Protein AF-A0A1H0A5R4-F1 (afdb_monomer)

Nearest PDB structures (foldseek):
  6zw6-assembly1_A  TM=7.046E-01  e=7.543E+00  Nostoc punctiforme

Sequence (356 aa):
MTPPPPTTGPAFGLRYLDLALRAARRQLWSIGLSAVAMWLLGALAIAFDARRLATVAIVVLAVLITVLAIVLYVLIGGWLRAAARMFAAESWRPVAVRGVRGRFLEVESPEGVIHIRFVAGAEPFLQAVGRAEEVWLVGPDKHGWVAVHLAGMRAPLPGRAVQQRPDLPRTAISAYDPEAPASADAVTSTVARLLIRHSRQLYTPAKIALSVGLGVLLSTVWTGEVVLVAISAVAVLVAVVLFVRARKRLGGWTKLRQLLDAGPWQRVPAELDEPWEPGRRGYADATATLTFPDGERVPVRLPLMGIDVAEYMRNTGTVWIAGEPGTTFAVGVPGSAILAVADQLQSGPRRAQVQA

Secondary structure (DSSP, 8-state):
-PPPPP-SS-S---HHHHHHHHHHHHHHHHHHHHHHHHHHHHHHHHHTT--HHHHHHHHHHHHHHHHHHHHHIIIIIHHHHHHHHHHHH---EEEEEEEEETTEEEEEETTEEEEEEESS--HHHHHHHHH-SEEEEE---TT-EEEEE-TT-SSPEEEEEESSPP--PPPPPPPP-SSS-GGGSHHHHHHHHHHHHHHGGGGHHHHHHHHHHHHHHHHHHHH--HHHHHHHHHHHHHHHHHHHHHHHHHHHHHTHHHHHTT-SEEEEEEEEPSPP---TTSEEEEEEEEE-TT--EEEEEEEEEEHHHHHHHHHHSEEEEESS--SEEEEE-TTSS-EEEEEE-----TTS-S--

Organism: Allokutzneria albata (NCBI:txid211114)

Mean predicted aligned error: 5.57 Å

Foldseek 3Di:
DFDDQDQPAFSPDPPLAVLQLLLLVVVLVVLVVVLVVLVVVLVVCVVVPPPPVVSVVSVVVSVVSVVVSVVSCVLVVVLSVVVVVQRNPHGWDKWFWPAAFPQWTWTQDPVGIWIKGFSDDDPLVRLLSRPDRIWIWTDDDPQQWIFIHDPLDSYTTIIGTDPDDDPGDTDDRDDFDQFAQLCVAPNSVVLLVVLLVVLVCLLVQLVVLQVQLVVLVVVCVVVVDPVSPVVSVVSNVVSVVSVVVSCVLCVLSVCQSVLSNQTGKDKWFKAWDPDDDADSNQFDKTWIWTQDPVRDTFIKIWRRQGVSQVSCCVRPSMWIWGHDDDQKHKIADRSDSGITIIGTDPPDPPPDPDDD

Solvent-accessible surface area (backbone atoms only — not comparable to full-atom values): 18695 Å² total; per-residue (Å²): 119,48,77,77,76,57,59,70,59,43,47,53,88,47,71,58,43,56,50,47,54,50,33,54,52,50,50,53,49,53,41,45,51,50,23,53,50,33,48,53,52,30,54,48,31,60,75,68,65,44,61,72,71,60,38,52,54,39,43,53,49,22,50,54,42,38,53,50,34,50,52,48,42,57,60,51,46,51,46,54,55,49,49,58,51,40,27,64,72,36,35,34,39,82,28,41,49,76,39,30,32,77,65,29,39,37,32,45,48,100,92,43,80,46,31,31,37,52,77,56,80,61,69,36,58,52,44,33,51,50,69,34,62,56,36,32,34,34,65,64,44,101,86,24,44,26,38,43,32,48,80,58,46,61,66,58,39,46,26,29,55,44,91,67,79,76,99,57,68,74,50,84,59,80,75,85,61,73,80,42,32,37,44,74,31,66,25,36,40,46,40,51,52,50,50,44,59,53,55,56,53,60,40,45,66,17,52,51,32,35,53,50,12,51,51,38,40,55,47,24,79,75,70,69,46,66,70,39,47,57,52,15,52,51,28,38,51,52,13,51,55,43,37,52,52,35,48,68,72,37,51,62,55,77,40,43,65,64,27,19,59,56,20,25,63,43,82,32,44,28,47,70,55,78,91,77,70,62,42,82,84,44,33,26,68,48,45,31,39,36,36,46,98,89,66,52,75,45,48,28,34,23,62,63,30,36,51,43,51,53,53,37,21,71,68,56,43,30,44,26,31,21,29,77,85,54,66,58,32,27,35,34,44,90,66,34,85,26,66,43,40,35,34,53,54,78,92,63,87,88,76,84,85,87,85,130

Structure (mmCIF, N/CA/C/O backbone):
data_AF-A0A1H0A5R4-F1
#
_entry.id   AF-A0A1H0A5R4-F1
#
loop_
_atom_site.group_PDB
_atom_site.id
_atom_site.type_symbol
_atom_site.label_atom_id
_atom_site.label_alt_id
_atom_site.label_comp_id
_atom_site.label_asym_id
_atom_site.label_entity_id
_atom_site.label_seq_id
_atom_site.pdbx_PDB_ins_code
_atom_site.Cartn_x
_atom_site.Cartn_y
_atom_site.Cartn_z
_atom_site.occupancy
_atom_site.B_iso_or_equiv
_atom_site.auth_seq_id
_atom_site.auth_comp_id
_atom_site.auth_asym_id
_atom_site.auth_atom_id
_atom_site.pdbx_PDB_model_num
ATOM 1 N N . MET A 1 1 ? -11.838 4.923 15.261 1.00 61.28 1 MET A N 1
ATOM 2 C CA . MET A 1 1 ? -11.883 3.741 14.375 1.00 61.28 1 MET A CA 1
ATOM 3 C C . MET A 1 1 ? -12.559 4.169 13.084 1.00 61.28 1 MET A C 1
ATOM 5 O O . MET A 1 1 ? -13.493 4.956 13.166 1.00 61.28 1 MET A O 1
ATOM 9 N N . THR A 1 2 ? -12.079 3.740 11.914 1.00 65.88 2 THR A N 1
ATOM 10 C CA . THR A 1 2 ? -12.829 3.939 10.657 1.00 65.88 2 THR A CA 1
ATOM 11 C C . THR A 1 2 ? -14.203 3.288 10.768 1.00 65.88 2 THR A C 1
ATOM 13 O O . THR A 1 2 ? -14.290 2.224 11.388 1.00 65.88 2 THR A O 1
ATOM 16 N N . PRO A 1 3 ? -15.245 3.885 10.170 1.00 73.50 3 PRO A N 1
ATOM 17 C CA . PRO A 1 3 ? -16.576 3.310 10.192 1.00 73.50 3 PRO A CA 1
ATOM 18 C C . PRO A 1 3 ? -16.556 1.909 9.566 1.00 73.50 3 PRO A C 1
ATOM 20 O O . 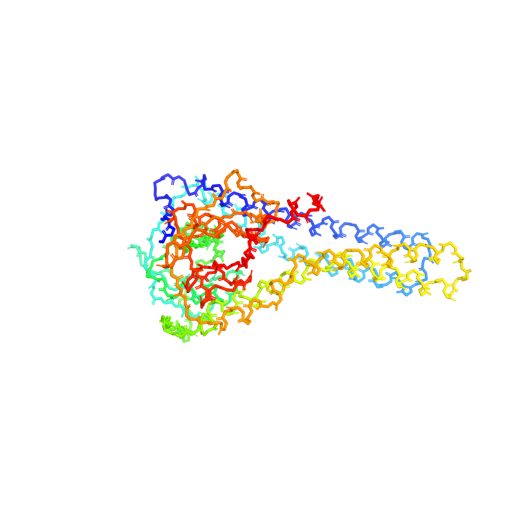PRO A 1 3 ? -15.786 1.674 8.624 1.00 73.50 3 PRO A O 1
ATOM 23 N N . PRO A 1 4 ? -17.377 0.981 10.082 1.00 82.31 4 PRO A N 1
ATOM 24 C CA . PRO A 1 4 ? -17.550 -0.318 9.456 1.00 82.31 4 PRO A CA 1
ATOM 25 C C . PRO A 1 4 ? -18.065 -0.138 8.018 1.00 82.31 4 PRO A C 1
ATOM 27 O O . PRO A 1 4 ? -18.752 0.847 7.722 1.00 82.31 4 PRO A O 1
ATOM 30 N N . PRO A 1 5 ? -17.745 -1.064 7.101 1.00 86.50 5 PRO A N 1
ATOM 31 C CA . PRO A 1 5 ? -18.336 -1.044 5.776 1.00 86.50 5 PRO A CA 1
ATOM 32 C C . PRO A 1 5 ? -19.863 -1.241 5.864 1.00 86.50 5 PRO A C 1
ATOM 34 O O . PRO A 1 5 ? -20.357 -1.844 6.821 1.00 86.50 5 PRO A O 1
ATOM 37 N N . PRO A 1 6 ? -20.630 -0.750 4.874 1.00 84.75 6 PRO A N 1
ATOM 38 C CA . PRO A 1 6 ? -22.080 -0.881 4.867 1.00 84.75 6 PRO A CA 1
ATOM 39 C C . PRO A 1 6 ? -22.482 -2.359 4.866 1.00 84.75 6 PRO A C 1
ATOM 41 O O . PRO A 1 6 ? -22.058 -3.135 4.008 1.00 84.75 6 PRO A O 1
ATOM 44 N N . THR A 1 7 ? -23.309 -2.737 5.839 1.00 90.00 7 THR A N 1
ATOM 45 C CA . THR A 1 7 ? -23.844 -4.099 5.998 1.00 90.00 7 THR A CA 1
ATOM 46 C C . THR A 1 7 ? -25.161 -4.304 5.250 1.00 90.00 7 THR A C 1
ATOM 48 O O . THR A 1 7 ? -25.607 -5.438 5.069 1.00 90.00 7 THR A O 1
ATOM 51 N N . THR A 1 8 ? -25.775 -3.214 4.782 1.00 87.50 8 THR A N 1
ATOM 52 C CA . THR A 1 8 ? -27.008 -3.212 3.994 1.00 87.50 8 THR A CA 1
ATOM 53 C C . THR A 1 8 ? -26.711 -2.895 2.531 1.00 87.50 8 THR A C 1
ATOM 55 O O . THR A 1 8 ? -25.981 -1.959 2.208 1.00 87.50 8 THR A O 1
ATOM 58 N N . GLY A 1 9 ? -27.298 -3.687 1.633 1.00 87.62 9 GLY A N 1
ATOM 59 C CA . GLY A 1 9 ? -27.092 -3.557 0.192 1.00 87.62 9 GLY A CA 1
ATOM 60 C C . GLY A 1 9 ? -25.762 -4.141 -0.306 1.00 87.62 9 GLY A C 1
ATOM 61 O O . GLY A 1 9 ? -25.025 -4.767 0.455 1.00 87.62 9 GLY A O 1
ATOM 62 N N . PRO A 1 10 ? -25.465 -3.989 -1.604 1.00 90.12 10 PRO A N 1
ATOM 63 C CA . PRO A 1 10 ? -24.233 -4.502 -2.190 1.00 90.12 10 PRO A CA 1
ATOM 64 C C . PRO A 1 10 ? -22.997 -3.917 -1.500 1.00 90.12 10 PRO A C 1
ATOM 66 O O . PRO A 1 10 ? -22.939 -2.723 -1.227 1.00 90.12 10 PRO A O 1
ATOM 69 N N . ALA A 1 11 ? -21.967 -4.735 -1.300 1.00 89.38 11 ALA A N 1
ATOM 70 C CA . ALA A 1 11 ? -20.670 -4.320 -0.762 1.00 89.38 11 ALA A CA 1
ATOM 71 C C . ALA A 1 11 ? -19.908 -3.306 -1.651 1.00 89.38 11 ALA A C 1
ATOM 73 O O . ALA A 1 11 ? -18.856 -2.788 -1.258 1.00 89.38 11 ALA A O 1
ATOM 74 N N . PHE A 1 12 ? -20.419 -3.045 -2.856 1.00 87.44 12 PHE A N 1
ATOM 75 C CA . PHE A 1 12 ? -19.962 -2.014 -3.782 1.00 87.44 12 PHE A CA 1
ATOM 76 C C . PHE A 1 12 ? -20.331 -0.588 -3.319 1.00 87.44 12 PHE A C 1
ATOM 78 O O . PHE A 1 12 ? -21.112 -0.391 -2.398 1.00 87.44 12 PHE A O 1
ATOM 85 N N . GLY A 1 13 ? -19.768 0.439 -3.964 1.00 80.88 13 GLY A N 1
ATOM 86 C CA . GLY A 1 13 ? -20.103 1.850 -3.696 1.00 80.88 13 GLY A CA 1
ATOM 87 C C . GLY A 1 13 ? -19.155 2.554 -2.723 1.00 80.88 13 GLY A C 1
ATOM 88 O O . GLY A 1 13 ? -19.171 3.777 -2.596 1.00 80.88 13 GLY A O 1
ATOM 89 N N . LEU A 1 14 ? -18.243 1.807 -2.104 1.00 85.38 14 LEU A N 1
ATOM 90 C CA . LEU A 1 14 ? -17.128 2.378 -1.362 1.00 85.38 14 LEU A CA 1
ATOM 91 C C . LEU A 1 14 ? -16.097 2.940 -2.351 1.00 85.38 14 LEU A C 1
ATOM 93 O O . LEU A 1 14 ? -15.359 2.188 -2.994 1.00 85.38 14 LEU A O 1
ATOM 97 N N . ARG A 1 15 ? -15.992 4.276 -2.444 1.00 83.31 15 ARG A N 1
ATOM 98 C CA . ARG A 1 15 ? -15.031 4.986 -3.325 1.00 83.31 15 ARG A CA 1
ATOM 99 C C . ARG A 1 15 ? -13.621 4.406 -3.221 1.00 83.31 15 ARG A C 1
ATOM 101 O O . ARG A 1 15 ? -12.877 4.328 -4.208 1.00 83.31 15 ARG A O 1
ATOM 108 N N . TYR A 1 16 ? -13.230 4.008 -2.013 1.00 82.88 16 TYR A N 1
ATOM 109 C CA . TYR A 1 16 ? -11.918 3.451 -1.772 1.00 82.88 16 TYR A CA 1
ATOM 110 C C . TYR A 1 16 ? -11.743 2.072 -2.432 1.00 82.88 16 TYR A C 1
ATOM 112 O O . TYR A 1 16 ? -10.714 1.848 -3.074 1.00 82.88 16 TYR A O 1
ATOM 120 N N . LEU A 1 17 ? -12.744 1.199 -2.371 1.00 87.00 17 LEU A N 1
ATOM 121 C CA . LEU A 1 17 ? -12.718 -0.138 -2.958 1.00 87.00 17 LEU A CA 1
ATOM 122 C C . LEU A 1 17 ? -12.575 -0.071 -4.483 1.00 87.00 17 LEU A C 1
ATOM 124 O O . LEU A 1 17 ? -11.699 -0.718 -5.061 1.00 87.00 17 LEU A O 1
ATOM 128 N N . ASP A 1 18 ? -13.344 0.802 -5.131 1.00 88.00 18 ASP A N 1
ATOM 129 C CA . ASP A 1 18 ? -13.335 0.958 -6.590 1.00 88.00 18 ASP A CA 1
ATOM 130 C C . ASP A 1 18 ? -11.984 1.390 -7.130 1.00 88.00 18 ASP A C 1
ATOM 132 O O . ASP A 1 18 ? -11.509 0.939 -8.172 1.00 88.00 18 ASP A O 1
ATOM 136 N N . LEU A 1 19 ? -11.355 2.324 -6.434 1.00 86.31 19 LEU A N 1
ATOM 137 C CA . LEU A 1 19 ? -10.027 2.805 -6.773 1.00 86.31 19 LEU A CA 1
ATOM 138 C C . LEU A 1 19 ? -8.964 1.720 -6.535 1.00 86.31 19 LEU A C 1
ATOM 140 O O . LEU A 1 19 ? -8.056 1.608 -7.357 1.00 86.31 19 LEU A O 1
ATOM 144 N N . ALA A 1 20 ? -9.088 0.896 -5.487 1.00 85.75 20 ALA A N 1
ATOM 145 C CA . ALA A 1 20 ? -8.186 -0.234 -5.253 1.00 85.75 20 ALA A CA 1
ATOM 146 C C . ALA A 1 20 ? -8.310 -1.293 -6.364 1.00 85.75 20 ALA A C 1
ATOM 148 O O . ALA A 1 20 ? -7.306 -1.690 -6.961 1.00 85.75 20 ALA A O 1
ATOM 149 N N . LEU A 1 21 ? -9.539 -1.676 -6.731 1.00 89.50 21 LEU A N 1
ATOM 150 C CA . LEU A 1 21 ? -9.802 -2.614 -7.828 1.00 89.50 21 LEU A CA 1
ATOM 151 C C . LEU A 1 21 ? -9.331 -2.056 -9.181 1.00 89.50 21 LEU A C 1
ATOM 153 O O . LEU A 1 21 ? -8.713 -2.776 -9.970 1.00 89.50 21 LEU A O 1
ATOM 157 N N . ARG A 1 22 ? -9.561 -0.764 -9.456 1.00 90.12 22 ARG A N 1
ATOM 158 C CA . ARG A 1 22 ? -9.063 -0.092 -10.671 1.00 90.12 22 ARG A CA 1
ATOM 159 C C . ARG A 1 22 ? -7.539 -0.028 -10.712 1.00 90.12 22 ARG A C 1
ATOM 161 O O . ARG A 1 22 ? -6.963 -0.258 -11.776 1.00 90.12 22 ARG A O 1
ATOM 168 N N . ALA A 1 23 ? -6.886 0.266 -9.590 1.00 87.19 23 ALA A N 1
ATOM 169 C CA . ALA A 1 23 ? -5.429 0.284 -9.496 1.00 87.19 23 ALA A CA 1
ATOM 170 C C . ALA A 1 23 ? -4.843 -1.109 -9.770 1.00 87.19 23 ALA A C 1
ATOM 172 O O . ALA A 1 23 ? -3.950 -1.228 -10.608 1.00 87.19 23 ALA A O 1
ATOM 173 N N . ALA A 1 24 ? -5.409 -2.159 -9.166 1.00 89.00 24 ALA A N 1
ATOM 174 C CA . ALA A 1 24 ? -4.987 -3.540 -9.387 1.00 89.00 24 ALA A CA 1
ATOM 175 C C . ALA A 1 24 ? -5.171 -3.981 -10.853 1.00 89.00 24 ALA A C 1
ATOM 177 O O . ALA A 1 24 ? -4.239 -4.507 -11.463 1.00 89.00 24 ALA A O 1
ATOM 178 N N . ARG A 1 25 ? -6.330 -3.694 -11.469 1.00 92.00 25 ARG A N 1
ATOM 179 C CA . ARG A 1 25 ? -6.561 -3.969 -12.903 1.00 92.00 25 ARG A CA 1
ATOM 180 C C . ARG A 1 25 ? -5.550 -3.240 -13.780 1.00 92.00 25 ARG A C 1
ATOM 182 O O . ARG A 1 25 ? -4.951 -3.848 -14.661 1.00 92.00 25 ARG A O 1
ATOM 189 N N . ARG A 1 26 ? -5.331 -1.948 -13.533 1.00 90.06 26 ARG A N 1
ATOM 190 C CA . ARG A 1 26 ? -4.372 -1.144 -14.300 1.00 90.06 26 ARG A CA 1
ATOM 191 C C . ARG A 1 26 ? -2.948 -1.670 -14.152 1.00 90.06 26 ARG A C 1
ATOM 193 O O . ARG A 1 26 ? -2.209 -1.668 -15.130 1.00 90.06 26 ARG A O 1
ATOM 200 N N . GLN A 1 27 ? -2.567 -2.124 -12.961 1.00 87.69 27 GLN A N 1
ATOM 201 C CA . GLN A 1 27 ? -1.261 -2.730 -12.739 1.00 87.69 27 GLN A CA 1
ATOM 202 C C . GLN A 1 27 ? -1.092 -3.996 -13.588 1.00 87.69 27 GLN A C 1
ATOM 204 O O . GLN A 1 27 ? -0.096 -4.100 -14.299 1.00 87.69 27 GLN A O 1
ATOM 209 N N . LEU A 1 28 ? -2.083 -4.895 -13.608 1.00 91.12 28 LEU A N 1
ATOM 210 C CA . LEU A 1 28 ? -2.060 -6.076 -14.483 1.00 91.12 28 LEU A CA 1
ATOM 211 C C . LEU A 1 28 ? -1.928 -5.692 -15.963 1.00 91.12 28 LEU A C 1
ATOM 213 O O . LEU A 1 28 ? -1.084 -6.242 -16.666 1.00 91.12 28 LEU A O 1
ATOM 217 N N . TRP A 1 29 ? -2.691 -4.693 -16.412 1.00 93.38 29 TRP A N 1
ATOM 218 C CA . TRP A 1 29 ? -2.582 -4.157 -17.770 1.00 93.38 29 TRP A CA 1
ATOM 219 C C . TRP A 1 29 ? -1.189 -3.597 -18.074 1.00 93.38 29 TRP A C 1
ATOM 221 O O . TRP A 1 29 ? -0.631 -3.891 -19.124 1.00 93.38 29 TRP A O 1
ATOM 231 N N . SER A 1 30 ? -0.591 -2.833 -17.156 1.00 87.56 30 SER A N 1
ATOM 232 C CA . SER A 1 30 ? 0.749 -2.266 -17.352 1.00 87.56 30 SER A CA 1
ATOM 233 C C . SER A 1 30 ? 1.837 -3.335 -17.457 1.00 87.56 30 SER A C 1
ATOM 235 O O . SER A 1 30 ? 2.776 -3.174 -18.232 1.00 87.56 30 SER A O 1
ATOM 237 N N . ILE A 1 31 ? 1.694 -4.448 -16.732 1.00 88.75 31 ILE A N 1
ATOM 238 C CA . ILE A 1 31 ? 2.614 -5.586 -16.811 1.00 88.75 31 ILE A CA 1
ATOM 239 C C . ILE A 1 31 ? 2.432 -6.313 -18.150 1.00 88.75 31 ILE A C 1
ATOM 241 O O . ILE A 1 31 ? 3.422 -6.601 -18.816 1.00 88.75 31 ILE A O 1
ATOM 245 N N . GLY A 1 32 ? 1.187 -6.525 -18.592 1.00 89.81 32 GLY A N 1
ATOM 246 C CA . GLY A 1 32 ? 0.895 -7.087 -19.915 1.00 89.81 32 GLY A CA 1
ATOM 247 C C . GLY A 1 32 ? 1.453 -6.236 -21.061 1.00 89.81 32 GLY A C 1
ATOM 248 O O . GLY A 1 32 ? 2.130 -6.758 -21.941 1.00 89.81 32 GLY A O 1
ATOM 249 N N . LEU A 1 33 ? 1.263 -4.913 -21.013 1.00 91.81 33 LEU A N 1
ATOM 250 C CA . LEU A 1 33 ? 1.839 -3.982 -21.992 1.00 91.81 33 LEU A CA 1
ATOM 251 C C . LEU A 1 33 ? 3.371 -4.004 -21.979 1.00 91.81 33 LEU A C 1
ATOM 253 O O . LEU A 1 33 ? 3.994 -3.918 -23.032 1.00 91.81 33 LEU A O 1
ATOM 257 N N . SER A 1 34 ? 3.976 -4.160 -20.799 1.00 84.81 34 SER A N 1
ATOM 258 C CA . SER A 1 34 ? 5.431 -4.282 -20.663 1.00 84.81 34 SER A CA 1
ATOM 259 C C . SER A 1 34 ? 5.947 -5.580 -21.297 1.00 84.81 34 SER A C 1
ATOM 261 O O . SER A 1 34 ? 6.984 -5.555 -21.952 1.00 84.81 34 SER A O 1
ATOM 263 N N . ALA A 1 35 ? 5.214 -6.693 -21.164 1.00 88.31 35 ALA A N 1
ATOM 264 C CA . ALA A 1 35 ? 5.530 -7.950 -21.847 1.00 88.31 35 ALA A CA 1
ATOM 265 C C . ALA A 1 35 ? 5.489 -7.778 -23.375 1.00 88.31 35 ALA A C 1
ATOM 267 O O . ALA A 1 35 ? 6.453 -8.122 -24.054 1.00 88.31 35 ALA A O 1
ATOM 268 N N . VAL A 1 36 ? 4.418 -7.174 -23.908 1.00 92.69 36 VAL A N 1
ATOM 269 C CA . VAL A 1 36 ? 4.281 -6.887 -25.349 1.00 92.69 36 VAL A CA 1
ATOM 270 C C . VAL A 1 36 ? 5.422 -5.997 -25.847 1.00 92.69 36 VAL A C 1
ATOM 272 O O . VAL A 1 36 ? 6.047 -6.310 -26.856 1.00 92.69 36 VAL A O 1
ATOM 275 N N . ALA A 1 37 ? 5.748 -4.927 -25.118 1.00 84.38 37 ALA A N 1
ATOM 276 C CA . ALA A 1 37 ? 6.850 -4.037 -25.474 1.00 84.38 37 ALA A CA 1
ATOM 277 C C . ALA A 1 37 ? 8.204 -4.768 -25.523 1.00 84.38 37 ALA A C 1
ATOM 279 O O . ALA A 1 37 ? 8.996 -4.515 -26.427 1.00 84.38 37 ALA A O 1
ATOM 280 N N . MET A 1 38 ? 8.472 -5.699 -24.598 1.00 84.69 38 MET A N 1
ATOM 281 C CA . MET A 1 38 ? 9.707 -6.496 -24.629 1.00 84.69 38 MET A CA 1
ATOM 282 C C . MET A 1 38 ? 9.774 -7.455 -25.809 1.00 84.69 38 MET A C 1
ATOM 284 O O . MET A 1 38 ? 10.842 -7.600 -26.398 1.00 84.69 38 MET A O 1
ATOM 288 N N . TRP A 1 39 ? 8.656 -8.066 -26.197 1.00 91.62 39 TRP A N 1
ATOM 289 C CA . TRP A 1 39 ? 8.614 -8.884 -27.409 1.00 91.62 39 TRP A CA 1
ATOM 290 C C . TRP A 1 39 ? 8.870 -8.059 -28.669 1.00 91.62 39 TRP A C 1
ATOM 292 O O . TRP A 1 39 ? 9.628 -8.497 -29.530 1.00 91.62 39 TRP A O 1
ATOM 302 N N . LEU A 1 40 ? 8.316 -6.845 -28.750 1.00 89.31 40 LEU A N 1
ATOM 303 C CA . LEU A 1 40 ? 8.596 -5.925 -29.854 1.00 89.31 40 LEU A CA 1
ATOM 304 C C . LEU A 1 40 ? 10.076 -5.525 -29.901 1.00 89.31 40 LEU A C 1
ATOM 306 O O . LEU A 1 40 ? 10.672 -5.554 -30.973 1.00 89.31 40 LEU A O 1
ATOM 310 N N . LEU A 1 41 ? 10.693 -5.217 -28.753 1.00 83.38 41 LEU A N 1
ATOM 311 C CA . LEU A 1 41 ? 12.135 -4.948 -28.691 1.00 83.38 41 LEU A CA 1
ATOM 312 C C . LEU A 1 41 ? 12.973 -6.166 -29.097 1.00 83.38 41 LEU A C 1
ATOM 314 O O . LEU A 1 41 ? 13.971 -6.008 -29.793 1.00 83.38 41 LEU A O 1
ATOM 318 N N . GLY A 1 42 ? 12.571 -7.374 -28.695 1.00 84.69 42 GLY A N 1
ATOM 319 C CA . GLY A 1 42 ? 13.228 -8.614 -29.107 1.00 84.69 42 GLY A CA 1
ATOM 320 C C . GLY A 1 42 ? 13.141 -8.846 -30.615 1.00 84.69 42 GLY A C 1
ATOM 321 O O . GLY A 1 42 ? 14.153 -9.131 -31.247 1.00 84.69 42 GLY A O 1
ATOM 322 N N . ALA A 1 43 ? 11.959 -8.655 -31.206 1.00 87.62 43 ALA A N 1
ATOM 323 C CA . ALA A 1 43 ? 11.756 -8.757 -32.650 1.00 87.62 43 ALA A CA 1
ATOM 324 C C . ALA A 1 43 ? 12.599 -7.727 -33.419 1.00 87.62 43 ALA A C 1
ATOM 326 O O . ALA A 1 43 ? 13.221 -8.067 -34.422 1.00 87.62 43 ALA A O 1
ATOM 327 N N . LEU A 1 44 ? 12.679 -6.492 -32.910 1.00 83.19 44 LEU A N 1
ATOM 328 C CA . LEU A 1 44 ? 13.522 -5.437 -33.471 1.00 83.19 44 LEU A CA 1
ATOM 329 C C . LEU A 1 44 ? 15.009 -5.823 -33.417 1.00 83.19 44 LEU A C 1
ATOM 331 O O . LEU A 1 44 ? 15.710 -5.712 -34.417 1.00 83.19 44 LEU A O 1
ATOM 335 N N . ALA A 1 45 ? 15.483 -6.329 -32.275 1.00 81.69 45 ALA A N 1
ATOM 336 C CA . ALA A 1 45 ? 16.868 -6.767 -32.110 1.00 81.69 45 ALA A CA 1
ATOM 337 C C . ALA A 1 45 ? 17.243 -7.896 -33.088 1.00 81.69 45 ALA A C 1
ATOM 339 O O . ALA A 1 45 ? 18.338 -7.882 -33.645 1.00 81.69 45 ALA A O 1
ATOM 340 N N . ILE A 1 46 ? 16.324 -8.835 -33.337 1.00 84.81 46 ILE A N 1
ATOM 341 C CA . ILE A 1 46 ? 16.502 -9.900 -34.335 1.00 84.81 46 ILE A CA 1
ATOM 342 C C . ILE A 1 46 ? 16.559 -9.316 -35.754 1.00 84.81 46 ILE A C 1
ATOM 344 O O . ILE A 1 46 ? 17.424 -9.702 -36.534 1.00 84.81 46 ILE A O 1
ATOM 348 N N . ALA A 1 47 ? 15.666 -8.379 -36.088 1.00 87.06 47 ALA A N 1
ATOM 349 C CA . ALA A 1 47 ? 15.566 -7.804 -37.431 1.00 87.06 47 ALA A CA 1
ATOM 350 C C . ALA A 1 47 ? 16.802 -6.984 -37.846 1.00 87.06 47 ALA A C 1
ATOM 352 O O . ALA A 1 47 ? 17.153 -6.971 -39.021 1.00 87.06 47 ALA A O 1
ATOM 353 N N . PHE A 1 48 ? 17.467 -6.322 -36.896 1.00 83.00 48 PHE A N 1
ATOM 354 C CA . PHE A 1 48 ? 18.658 -5.499 -37.152 1.00 83.00 48 PHE A CA 1
ATOM 355 C C . PHE A 1 48 ? 19.990 -6.242 -36.958 1.00 83.00 48 PHE A C 1
ATOM 357 O O . PHE A 1 48 ? 21.029 -5.594 -36.853 1.00 83.00 48 PHE A O 1
ATOM 364 N N . ASP A 1 49 ? 19.965 -7.578 -36.871 1.00 78.31 49 ASP A N 1
ATOM 365 C CA . ASP A 1 49 ? 21.135 -8.421 -36.572 1.00 78.31 49 ASP A CA 1
ATOM 366 C C . ASP A 1 49 ? 21.953 -7.886 -35.381 1.00 78.31 49 ASP A C 1
ATOM 368 O O . ASP A 1 49 ? 23.188 -7.852 -35.372 1.00 78.31 49 ASP A O 1
ATOM 372 N N . ALA A 1 50 ? 21.246 -7.416 -34.344 1.00 63.91 50 ALA A N 1
ATOM 373 C CA . ALA A 1 50 ? 21.894 -7.010 -33.111 1.00 63.91 50 ALA A CA 1
ATOM 374 C C . ALA A 1 50 ? 22.690 -8.214 -32.592 1.00 63.91 50 ALA A C 1
ATOM 376 O O . ALA A 1 50 ? 22.142 -9.312 -32.456 1.00 63.91 50 ALA A O 1
ATOM 377 N N . ARG A 1 51 ? 23.994 -8.006 -32.341 1.00 67.44 51 ARG A N 1
ATOM 378 C CA . ARG A 1 51 ? 24.965 -9.049 -31.958 1.00 67.44 51 ARG A CA 1
ATOM 379 C C . ARG A 1 51 ? 24.303 -10.127 -31.094 1.00 67.44 51 ARG A C 1
ATOM 381 O O . ARG A 1 51 ? 23.762 -9.810 -30.033 1.00 67.44 51 ARG A O 1
ATOM 388 N N . ARG A 1 52 ? 24.400 -11.395 -31.524 1.00 68.25 52 ARG A N 1
ATOM 389 C CA . ARG A 1 52 ? 23.653 -12.563 -30.997 1.00 68.25 52 ARG A CA 1
ATOM 390 C C . ARG A 1 52 ? 23.511 -12.629 -29.464 1.00 68.25 52 ARG A C 1
ATOM 392 O O . ARG A 1 52 ? 22.485 -13.088 -28.974 1.00 68.25 52 AR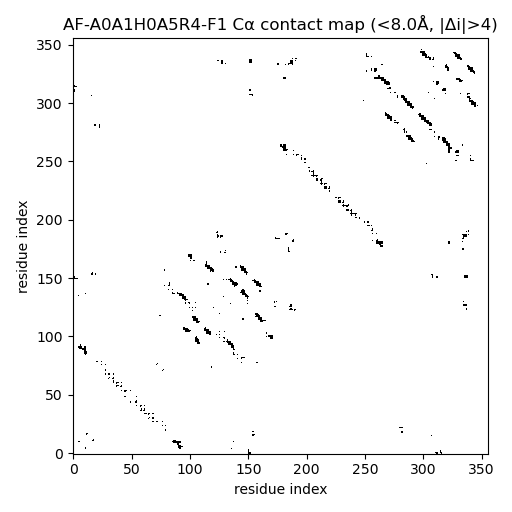G A O 1
ATOM 399 N N . LEU A 1 53 ? 24.495 -12.144 -28.699 1.00 65.75 53 LEU A N 1
ATOM 400 C CA . LEU A 1 53 ? 24.471 -12.119 -27.229 1.00 65.75 53 LEU A CA 1
ATOM 401 C C . LEU A 1 53 ? 23.402 -11.184 -26.624 1.00 65.75 53 LEU A C 1
ATOM 403 O O . LEU A 1 53 ? 22.767 -11.553 -25.637 1.00 65.75 53 LEU A O 1
ATOM 407 N N . ALA A 1 54 ? 23.170 -9.999 -27.199 1.00 71.19 54 ALA A N 1
ATOM 408 C CA . ALA A 1 54 ? 22.180 -9.049 -26.676 1.00 71.19 54 ALA A CA 1
ATOM 409 C C . ALA A 1 54 ? 20.746 -9.547 -26.911 1.00 71.19 54 ALA A C 1
ATOM 411 O O . ALA A 1 54 ? 19.891 -9.459 -26.028 1.00 71.19 54 ALA A O 1
ATOM 412 N N . THR A 1 55 ? 20.510 -10.149 -28.077 1.00 76.50 55 THR A N 1
ATOM 413 C CA . THR A 1 55 ? 19.222 -10.730 -28.468 1.00 76.50 55 THR A CA 1
ATOM 414 C C . THR A 1 55 ? 18.786 -11.840 -27.513 1.00 76.50 55 THR A C 1
ATOM 416 O O . THR A 1 55 ? 17.637 -11.848 -27.075 1.00 76.50 55 THR A O 1
ATOM 419 N N . VAL A 1 56 ? 19.706 -12.724 -27.103 1.00 77.56 56 VAL A N 1
ATOM 420 C CA . VAL A 1 56 ? 19.410 -13.784 -26.121 1.00 77.56 56 VAL A CA 1
ATOM 421 C C . VAL A 1 56 ? 18.930 -13.190 -24.793 1.00 77.56 56 VAL A C 1
ATOM 423 O O . VAL A 1 56 ? 17.901 -13.618 -24.273 1.00 77.56 56 VAL A O 1
ATOM 426 N N . ALA A 1 57 ? 19.612 -12.171 -24.261 1.00 75.88 57 ALA A N 1
ATOM 427 C CA . ALA A 1 57 ? 19.220 -11.540 -22.999 1.00 75.88 57 ALA A CA 1
ATOM 428 C C . ALA A 1 57 ? 17.837 -10.862 -23.078 1.00 75.88 57 ALA A C 1
ATOM 430 O O . ALA A 1 57 ? 17.036 -10.992 -22.150 1.00 75.88 57 ALA A O 1
ATOM 431 N N . ILE A 1 58 ? 17.534 -10.182 -24.191 1.00 81.31 58 ILE A N 1
ATOM 432 C CA . ILE A 1 58 ? 16.231 -9.534 -24.415 1.00 81.31 58 ILE A CA 1
ATOM 433 C C . ILE A 1 58 ? 15.112 -10.578 -24.482 1.00 81.31 58 ILE A C 1
ATOM 435 O O . ILE A 1 58 ? 14.088 -10.415 -23.819 1.00 81.31 58 ILE A O 1
ATOM 439 N N . VAL A 1 59 ? 15.313 -11.669 -25.230 1.00 84.06 59 VAL A N 1
ATOM 440 C CA . VAL A 1 59 ? 14.324 -12.752 -25.348 1.00 84.06 59 VAL A CA 1
ATOM 441 C C . VAL A 1 59 ? 14.084 -13.422 -23.995 1.00 84.06 59 VAL A C 1
ATOM 443 O O . VAL A 1 59 ? 12.932 -13.602 -23.601 1.00 84.06 59 VAL A O 1
ATOM 446 N N . VAL A 1 60 ? 15.141 -13.727 -23.234 1.00 83.81 60 VAL A N 1
ATOM 447 C CA . VAL A 1 60 ? 15.009 -14.289 -21.878 1.00 83.81 60 VAL A CA 1
ATOM 448 C C . VAL A 1 60 ? 14.204 -13.351 -20.975 1.00 83.81 60 VAL A C 1
ATOM 450 O O . VAL A 1 60 ? 13.277 -13.795 -20.297 1.00 83.81 60 VAL A O 1
ATOM 453 N N . LEU A 1 61 ? 14.494 -12.046 -20.992 1.00 84.69 61 LEU A N 1
ATOM 454 C CA . LEU A 1 61 ? 13.749 -11.063 -20.205 1.00 84.69 61 LEU A CA 1
ATOM 455 C C . LEU A 1 61 ? 12.276 -10.967 -20.637 1.00 84.69 61 LEU A C 1
ATOM 457 O O . LEU A 1 61 ? 11.393 -10.903 -19.778 1.00 84.69 61 LEU A O 1
ATOM 461 N N . ALA A 1 62 ? 11.997 -10.999 -21.943 1.00 86.25 62 ALA A N 1
ATOM 462 C CA . ALA A 1 62 ? 10.639 -11.002 -22.483 1.00 86.25 62 ALA A CA 1
ATOM 463 C C . ALA A 1 62 ? 9.844 -12.225 -21.998 1.00 86.25 62 ALA A C 1
ATOM 465 O O . ALA A 1 62 ? 8.710 -12.077 -21.530 1.00 86.25 62 ALA A O 1
ATOM 466 N N . VAL A 1 63 ? 10.453 -13.417 -22.022 1.00 93.44 63 VAL A N 1
ATOM 467 C CA . VAL A 1 63 ? 9.852 -14.652 -21.497 1.00 93.44 63 VAL A CA 1
ATOM 468 C C . VAL A 1 63 ? 9.574 -14.524 -19.999 1.00 93.44 63 VAL A C 1
ATOM 470 O O . VAL A 1 63 ? 8.445 -14.768 -19.574 1.00 93.44 63 VAL A O 1
ATOM 473 N N . LEU A 1 64 ? 10.545 -14.074 -19.198 1.00 91.50 64 LEU A N 1
ATOM 474 C CA . LEU A 1 64 ? 10.374 -13.911 -17.748 1.00 91.50 64 LEU A CA 1
ATOM 475 C C . LEU A 1 64 ? 9.238 -12.940 -17.397 1.00 91.50 64 LEU A C 1
ATOM 477 O O . LEU A 1 64 ? 8.400 -13.248 -16.547 1.00 91.50 64 LEU A O 1
ATOM 481 N N . ILE A 1 65 ? 9.170 -11.786 -18.067 1.00 88.44 65 ILE A N 1
ATOM 482 C CA . ILE A 1 65 ? 8.100 -10.801 -17.853 1.00 88.44 65 ILE A CA 1
ATOM 483 C C . ILE A 1 65 ? 6.747 -11.362 -18.302 1.00 88.44 65 ILE A C 1
ATOM 485 O O . ILE A 1 65 ? 5.744 -11.125 -17.632 1.00 88.44 65 ILE A O 1
ATOM 489 N N . THR A 1 66 ? 6.707 -12.144 -19.381 1.00 93.56 66 THR A N 1
ATOM 490 C CA . THR A 1 66 ? 5.480 -12.796 -19.862 1.00 93.56 66 THR A CA 1
ATOM 491 C C . THR A 1 66 ? 4.974 -13.840 -18.870 1.00 93.56 66 THR A C 1
ATOM 493 O O . THR A 1 66 ? 3.800 -13.817 -18.507 1.00 93.56 66 THR A O 1
ATOM 496 N N . VAL A 1 67 ? 5.853 -14.712 -18.364 1.00 95.50 67 VAL A N 1
ATOM 497 C CA . VAL A 1 67 ? 5.507 -15.698 -17.327 1.00 95.50 67 VAL A CA 1
ATOM 498 C C . VAL A 1 67 ? 4.986 -14.990 -16.078 1.00 95.50 67 VAL A C 1
ATOM 500 O O . VAL A 1 67 ? 3.928 -15.353 -15.564 1.00 95.50 67 VAL A O 1
ATOM 503 N N . LEU A 1 68 ? 5.664 -13.928 -15.628 1.00 91.81 68 LEU A N 1
ATOM 504 C CA . LEU A 1 68 ? 5.204 -13.115 -14.503 1.00 91.81 68 LEU A CA 1
ATOM 505 C C . LEU A 1 68 ? 3.822 -12.497 -14.771 1.00 91.81 68 LEU A C 1
ATOM 507 O O . LEU A 1 68 ? 2.953 -12.548 -13.901 1.00 91.81 68 LEU A O 1
ATOM 511 N N . ALA A 1 69 ? 3.598 -11.938 -15.963 1.00 91.81 69 ALA A N 1
ATOM 512 C CA . ALA A 1 69 ? 2.317 -11.361 -16.363 1.00 91.81 69 ALA A CA 1
ATOM 513 C C . ALA A 1 69 ? 1.190 -12.400 -16.309 1.00 91.81 69 ALA A C 1
ATOM 515 O O . ALA A 1 69 ? 0.140 -12.126 -15.729 1.00 91.81 69 ALA A O 1
ATOM 516 N N . ILE A 1 70 ? 1.426 -13.598 -16.855 1.00 95.38 70 ILE A N 1
ATOM 517 C CA . ILE A 1 70 ? 0.470 -14.712 -16.850 1.00 95.38 70 ILE A CA 1
ATOM 518 C C . ILE A 1 70 ? 0.159 -15.135 -15.413 1.00 95.38 70 ILE A C 1
ATOM 520 O O . ILE A 1 70 ? -1.011 -15.191 -15.038 1.00 95.38 70 ILE A O 1
ATOM 524 N N . VAL A 1 71 ? 1.182 -15.369 -14.584 1.00 93.31 71 VAL A N 1
ATOM 525 C CA . VAL A 1 71 ? 1.006 -15.769 -13.179 1.00 93.31 71 VAL A CA 1
ATOM 526 C C . VAL A 1 71 ? 0.188 -14.728 -12.414 1.00 93.31 71 VAL A C 1
ATOM 528 O O . VAL A 1 71 ? -0.790 -15.077 -11.752 1.00 93.31 71 VAL A O 1
ATOM 531 N N . LEU A 1 72 ? 0.523 -13.440 -12.536 1.00 90.81 72 LEU A N 1
ATOM 532 C CA . LEU A 1 72 ? -0.220 -12.369 -11.869 1.00 90.81 72 LEU A CA 1
ATOM 533 C C . LEU A 1 72 ? -1.649 -12.238 -12.406 1.00 90.81 72 LEU A C 1
ATOM 535 O O . LEU A 1 72 ? -2.572 -12.001 -11.629 1.00 90.81 72 LEU A O 1
ATOM 539 N N . TYR A 1 73 ? -1.861 -12.425 -13.708 1.00 92.88 73 TYR A N 1
ATOM 540 C CA . TYR A 1 73 ? -3.191 -12.380 -14.308 1.00 92.88 73 TYR A CA 1
ATOM 541 C C . TYR A 1 73 ? -4.072 -13.547 -13.845 1.00 92.88 73 TYR A C 1
ATOM 543 O O . TYR A 1 73 ? -5.246 -13.346 -13.539 1.00 92.88 73 TYR A O 1
ATOM 551 N N . VAL A 1 74 ? -3.516 -14.753 -13.723 1.00 92.25 74 VAL A N 1
ATOM 552 C CA . VAL A 1 74 ? -4.240 -15.922 -13.207 1.00 92.25 74 VAL A CA 1
ATOM 553 C C . VAL A 1 74 ? -4.572 -15.743 -11.724 1.00 92.25 74 VAL A C 1
ATOM 555 O O . VAL A 1 74 ? -5.728 -15.910 -11.333 1.00 92.25 74 VAL A O 1
ATOM 558 N N . LEU A 1 75 ? -3.592 -15.350 -10.903 1.00 88.94 75 LEU A N 1
ATOM 559 C CA . LEU A 1 75 ? -3.769 -15.223 -9.454 1.00 88.94 75 LEU A CA 1
ATOM 560 C C . LEU A 1 75 ? -4.644 -14.020 -9.074 1.00 88.94 75 LEU A C 1
ATOM 562 O O . LEU A 1 75 ? -5.661 -14.175 -8.397 1.00 88.94 75 LEU A O 1
ATOM 566 N N . ILE A 1 76 ? -4.270 -12.819 -9.521 1.00 90.75 76 ILE A N 1
ATOM 567 C CA . ILE A 1 76 ? -4.936 -11.565 -9.147 1.00 90.75 76 ILE A CA 1
ATOM 568 C C . ILE A 1 76 ? -6.141 -11.312 -10.051 1.00 90.75 76 ILE A C 1
ATOM 570 O O . ILE A 1 76 ? -7.192 -10.906 -9.567 1.00 90.75 76 ILE A O 1
ATOM 574 N N . GLY A 1 77 ? -6.032 -11.566 -11.357 1.00 92.06 77 GLY A N 1
ATOM 575 C CA . GLY A 1 77 ? -7.143 -11.354 -12.291 1.00 92.06 77 GLY A CA 1
ATOM 576 C C . GLY A 1 77 ? -8.325 -12.286 -12.017 1.00 92.06 77 GLY A C 1
ATOM 577 O O . GLY A 1 77 ? -9.471 -11.836 -12.073 1.00 92.06 77 GLY A O 1
ATOM 578 N N . GLY A 1 78 ? -8.065 -13.545 -11.642 1.00 93.06 78 GLY A N 1
ATOM 579 C CA . GLY A 1 78 ? -9.098 -14.476 -11.182 1.00 93.06 78 GLY A CA 1
ATOM 580 C C . GLY A 1 78 ? -9.862 -13.937 -9.969 1.00 93.06 78 GLY A C 1
ATOM 581 O O . GLY A 1 78 ? -11.093 -13.869 -9.999 1.00 93.06 78 GLY A O 1
ATOM 582 N N . TRP A 1 79 ? -9.134 -13.467 -8.951 1.00 94.31 79 TRP A N 1
ATOM 583 C CA . TRP A 1 79 ? -9.730 -12.834 -7.774 1.00 94.31 79 TRP A CA 1
ATOM 584 C C . TRP A 1 79 ? -10.484 -11.544 -8.115 1.00 94.31 79 TRP A C 1
ATOM 586 O O . TRP A 1 79 ? -11.618 -11.386 -7.692 1.00 94.31 79 TRP A O 1
ATOM 596 N N . LEU A 1 80 ? -9.923 -10.642 -8.928 1.00 94.50 80 LEU A N 1
ATOM 597 C CA . LEU A 1 80 ? -10.564 -9.365 -9.278 1.00 94.50 80 LEU A CA 1
ATOM 598 C C . LEU A 1 80 ? -11.909 -9.546 -9.991 1.00 94.50 80 LEU A C 1
ATOM 600 O O . LEU A 1 80 ? -12.812 -8.725 -9.819 1.00 94.50 80 LEU A O 1
ATOM 604 N N . ARG A 1 81 ? -12.042 -10.593 -10.816 1.00 94.81 81 ARG A N 1
ATOM 605 C CA . ARG A 1 81 ? -13.321 -10.944 -11.449 1.00 94.81 81 ARG A CA 1
ATOM 606 C C . ARG A 1 81 ? -14.312 -11.510 -10.435 1.00 94.81 81 ARG A C 1
ATOM 608 O O . ARG A 1 81 ? -15.484 -11.157 -10.501 1.00 94.81 81 ARG A O 1
ATOM 615 N N . ALA A 1 82 ? -13.857 -12.368 -9.519 1.00 95.31 82 ALA A N 1
ATOM 616 C CA . ALA A 1 82 ? -14.695 -12.896 -8.445 1.00 95.31 82 ALA A CA 1
ATOM 617 C C . ALA A 1 82 ? -15.170 -11.773 -7.514 1.00 95.31 82 ALA A C 1
ATOM 619 O O . ALA A 1 82 ? -16.369 -11.604 -7.336 1.00 95.31 82 ALA A O 1
ATOM 620 N N . ALA A 1 83 ? -14.251 -10.934 -7.037 1.00 95.00 83 ALA A N 1
ATOM 621 C CA . ALA A 1 83 ? -14.513 -9.785 -6.180 1.00 95.00 83 ALA A CA 1
ATOM 622 C C . ALA A 1 83 ? -15.565 -8.844 -6.780 1.00 95.00 83 ALA A C 1
ATOM 624 O O . ALA A 1 83 ? -16.520 -8.493 -6.103 1.00 95.00 83 ALA A O 1
ATOM 625 N N . ALA A 1 84 ? -15.456 -8.500 -8.069 1.00 94.75 84 ALA A N 1
ATOM 626 C CA . ALA A 1 84 ? -16.451 -7.651 -8.727 1.00 94.75 84 ALA A CA 1
ATOM 627 C C . ALA A 1 84 ? -17.866 -8.255 -8.719 1.00 94.75 84 ALA A C 1
ATOM 629 O O . ALA A 1 84 ? -18.832 -7.519 -8.552 1.00 94.75 84 ALA A O 1
ATOM 630 N N . ARG A 1 85 ? -17.993 -9.579 -8.887 1.00 95.56 85 ARG A N 1
ATOM 631 C CA . ARG A 1 85 ? -19.293 -10.262 -8.812 1.00 95.56 85 ARG A CA 1
ATOM 632 C C . ARG A 1 85 ? -19.808 -10.341 -7.381 1.00 95.56 85 ARG A C 1
ATOM 634 O O . ARG A 1 85 ? -20.963 -10.016 -7.153 1.00 95.56 85 ARG A O 1
ATOM 641 N N . MET A 1 86 ? -18.958 -10.743 -6.434 1.00 96.12 86 MET A N 1
ATOM 642 C CA . MET A 1 86 ? -19.360 -10.878 -5.033 1.00 96.12 86 MET A CA 1
ATOM 643 C C . MET A 1 86 ? -19.770 -9.526 -4.442 1.00 96.12 86 MET A C 1
ATOM 645 O O . MET A 1 86 ? -20.821 -9.436 -3.828 1.00 96.12 86 MET A O 1
ATOM 649 N N . PHE A 1 87 ? -19.015 -8.451 -4.701 1.00 95.81 87 PHE A N 1
ATOM 650 C CA . PHE A 1 87 ? -19.364 -7.118 -4.193 1.00 95.81 87 PHE A CA 1
ATOM 651 C C . PHE A 1 87 ? -20.658 -6.552 -4.780 1.00 95.81 87 PHE A C 1
ATOM 653 O O . PHE A 1 87 ? -21.285 -5.702 -4.156 1.00 95.81 87 PHE A O 1
ATOM 660 N N . ALA A 1 88 ? -21.051 -6.996 -5.975 1.00 94.62 88 ALA A N 1
ATOM 661 C CA . ALA A 1 88 ? -22.327 -6.620 -6.572 1.00 94.62 88 ALA A CA 1
ATOM 662 C C . ALA A 1 88 ? -23.504 -7.444 -6.019 1.00 94.62 88 ALA A C 1
ATOM 664 O O . ALA A 1 88 ? -24.629 -6.955 -6.022 1.00 94.62 88 ALA A O 1
ATOM 665 N N . ALA A 1 89 ? -23.253 -8.681 -5.581 1.00 95.19 89 ALA A N 1
ATOM 666 C CA . ALA A 1 89 ? -24.290 -9.634 -5.187 1.00 95.19 89 ALA A CA 1
ATOM 667 C C . ALA A 1 89 ? -24.531 -9.704 -3.671 1.00 95.19 89 ALA A C 1
ATOM 669 O O . ALA A 1 89 ? -25.641 -10.009 -3.247 1.00 95.19 89 ALA A O 1
ATOM 670 N N . GLU A 1 90 ? -23.508 -9.449 -2.859 1.00 95.31 90 GLU A N 1
ATOM 671 C CA . 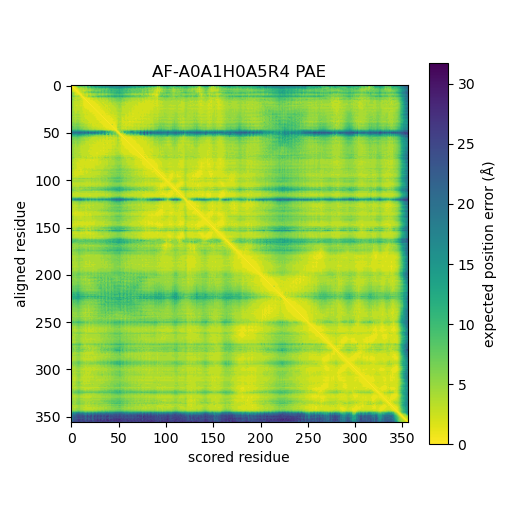GLU A 1 90 ? -23.530 -9.671 -1.414 1.00 95.31 90 GLU A CA 1
ATOM 672 C C . GLU A 1 90 ? -23.159 -8.403 -0.643 1.00 95.31 90 GLU A C 1
ATOM 674 O O . GLU A 1 90 ? -22.413 -7.553 -1.138 1.00 95.31 90 GLU A O 1
ATOM 679 N N . SER A 1 91 ? -23.657 -8.304 0.590 1.00 95.44 91 SER A N 1
ATOM 680 C CA . SER A 1 91 ? -23.276 -7.268 1.547 1.00 95.44 91 SER A CA 1
ATOM 681 C C . SER A 1 91 ? -22.073 -7.690 2.392 1.00 95.44 91 SER A C 1
ATOM 683 O O . SER A 1 91 ? -21.729 -8.874 2.481 1.00 95.44 91 SER A O 1
ATOM 685 N N . TRP A 1 92 ? -21.432 -6.715 3.037 1.00 95.75 92 TRP A N 1
ATOM 686 C CA . TRP A 1 92 ? -20.422 -7.000 4.049 1.00 95.75 92 TRP A CA 1
ATOM 687 C C . TRP A 1 92 ? -21.074 -7.619 5.283 1.00 95.75 92 TRP A C 1
ATOM 689 O O . TRP A 1 92 ? -22.009 -7.056 5.851 1.00 95.75 92 TRP A O 1
ATOM 699 N N . ARG A 1 93 ? -20.551 -8.765 5.718 1.00 95.69 93 ARG A N 1
ATOM 700 C CA . ARG A 1 93 ? -21.033 -9.486 6.897 1.00 95.69 93 ARG A CA 1
ATOM 701 C C . ARG A 1 93 ? -19.969 -9.469 7.992 1.00 95.69 93 ARG A C 1
ATOM 703 O O . ARG A 1 93 ? -18.861 -9.939 7.720 1.00 95.69 93 ARG A O 1
ATOM 710 N N . PRO A 1 94 ? -20.262 -8.929 9.185 1.00 96.38 94 PRO A N 1
ATOM 711 C CA . PRO A 1 94 ? -19.341 -9.016 10.308 1.00 96.38 94 PRO A CA 1
ATOM 712 C C . PRO A 1 94 ? -19.197 -10.475 10.753 1.00 96.38 94 PRO A C 1
ATOM 714 O O . PRO A 1 94 ? -20.179 -11.217 10.800 1.00 96.38 94 PRO A O 1
ATOM 717 N N . VAL A 1 95 ? -17.970 -10.889 11.053 1.00 96.94 95 VAL A N 1
ATOM 718 C CA . VAL A 1 95 ? -17.653 -12.208 11.609 1.00 96.94 95 VAL A CA 1
ATOM 719 C C . VAL A 1 95 ? -16.568 -12.078 12.667 1.00 96.94 95 VAL A C 1
ATOM 721 O O . VAL A 1 95 ? -15.610 -11.317 12.502 1.00 96.94 95 VAL A O 1
ATOM 724 N N . ALA A 1 96 ? -16.684 -12.864 13.734 1.00 97.06 96 ALA A N 1
ATOM 725 C CA . ALA A 1 96 ? -15.697 -12.856 14.803 1.00 97.06 96 ALA A CA 1
ATOM 726 C C . ALA A 1 96 ? -14.428 -13.613 14.384 1.00 97.06 96 ALA A C 1
ATOM 728 O O . ALA A 1 96 ? -14.486 -14.693 13.784 1.00 97.06 96 ALA A O 1
ATOM 729 N N . VAL A 1 97 ? -13.263 -13.064 14.716 1.00 96.69 97 VAL A N 1
ATOM 730 C CA . VAL A 1 97 ? -11.966 -13.702 14.480 1.00 96.69 97 VAL A CA 1
ATOM 731 C C . VAL A 1 97 ? -11.668 -14.667 15.624 1.00 96.69 97 VAL A C 1
ATOM 733 O O . VAL A 1 97 ? -11.538 -14.273 16.777 1.00 96.69 97 VAL A O 1
ATOM 736 N N . ARG A 1 98 ? -11.498 -15.955 15.308 1.00 95.69 98 ARG A N 1
ATOM 737 C CA . ARG A 1 98 ? -11.107 -16.982 16.294 1.00 95.69 98 ARG A CA 1
ATOM 738 C C . ARG A 1 98 ? -9.598 -17.177 16.391 1.00 95.69 98 ARG A C 1
ATOM 740 O O . ARG A 1 98 ? -9.100 -17.712 17.384 1.00 95.69 98 ARG A O 1
ATOM 747 N N . GLY A 1 99 ? -8.868 -16.808 15.345 1.00 93.94 99 GLY A N 1
ATOM 748 C CA . GLY A 1 99 ? -7.413 -16.818 15.354 1.00 93.94 99 GLY A CA 1
ATOM 749 C C . GLY A 1 99 ? -6.789 -16.941 13.974 1.00 93.94 99 GLY A C 1
ATOM 750 O O . GLY A 1 99 ? -7.457 -17.147 12.961 1.00 93.94 99 GLY A O 1
ATOM 751 N N . VAL A 1 100 ? -5.464 -16.845 13.956 1.00 94.81 100 VAL A N 1
ATOM 752 C CA . VAL A 1 100 ? -4.645 -16.907 12.745 1.00 94.81 100 VAL A CA 1
ATOM 753 C C . VAL A 1 100 ? -3.659 -18.068 12.866 1.00 94.81 100 VAL A C 1
ATOM 755 O O . VAL A 1 100 ? -3.107 -18.316 13.937 1.00 94.81 100 VAL A O 1
ATOM 758 N N . ARG A 1 101 ? -3.454 -18.811 11.776 1.00 94.12 101 ARG A N 1
ATOM 759 C CA . ARG A 1 101 ? -2.531 -19.955 11.674 1.00 94.12 101 ARG A CA 1
ATOM 760 C C . ARG A 1 101 ? -1.726 -19.840 10.385 1.00 94.12 101 ARG A C 1
ATOM 762 O O . ARG A 1 101 ? -2.204 -20.190 9.307 1.00 94.12 101 ARG A O 1
ATOM 769 N N . GLY A 1 102 ? -0.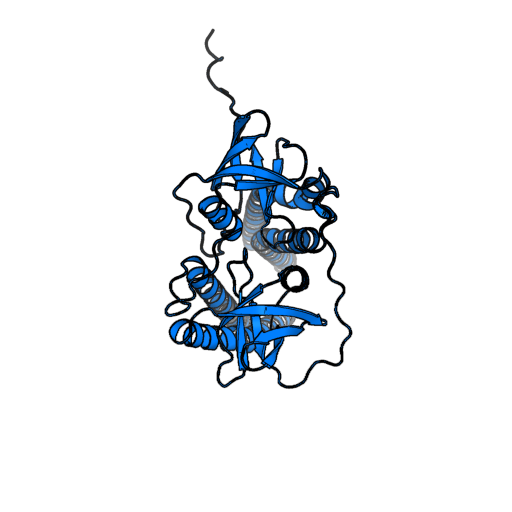510 -19.312 10.458 1.00 91.94 102 GLY A N 1
ATOM 770 C CA . GLY A 1 102 ? 0.274 -18.962 9.274 1.00 91.94 102 GLY A CA 1
ATOM 771 C C . GLY A 1 102 ? -0.520 -18.008 8.376 1.00 91.94 102 GLY A C 1
ATOM 772 O O . GLY A 1 102 ? -0.948 -16.953 8.818 1.00 91.94 102 GLY A O 1
ATOM 773 N N . ARG A 1 103 ? -0.779 -18.404 7.125 1.00 94.25 103 ARG A N 1
ATOM 774 C CA . ARG A 1 103 ? -1.595 -17.638 6.156 1.00 94.25 103 ARG A CA 1
ATOM 775 C C . ARG A 1 103 ? -3.101 -17.933 6.203 1.00 94.25 103 ARG A C 1
ATOM 777 O O . ARG A 1 103 ? -3.805 -17.626 5.237 1.00 94.25 103 ARG A O 1
ATOM 784 N N . PHE A 1 104 ? -3.570 -18.613 7.242 1.00 95.06 104 PHE A N 1
ATOM 785 C CA . PHE A 1 104 ? -4.969 -18.987 7.404 1.00 95.06 104 PHE A CA 1
ATOM 786 C C . PHE A 1 104 ? -5.618 -18.171 8.518 1.00 95.06 104 PHE A C 1
ATOM 788 O O . PHE A 1 104 ? -5.012 -17.950 9.562 1.00 95.06 104 PHE A O 1
ATOM 795 N N . LEU A 1 105 ? -6.860 -17.769 8.293 1.00 96.00 105 LEU A N 1
ATOM 796 C CA . LEU A 1 105 ? -7.730 -17.107 9.251 1.00 96.00 105 LEU A CA 1
ATOM 797 C C . LEU A 1 105 ? -8.871 -18.058 9.617 1.00 96.00 105 LEU A C 1
ATOM 799 O O . LEU A 1 105 ? -9.513 -18.619 8.729 1.00 96.00 105 LEU A O 1
ATOM 803 N N . GLU A 1 106 ? -9.111 -18.246 10.910 1.00 96.31 106 GLU A N 1
ATOM 804 C CA . GLU A 1 106 ? -10.297 -18.921 11.435 1.00 96.31 106 GLU A CA 1
ATOM 805 C C . GLU A 1 106 ? -11.310 -17.844 11.835 1.00 96.31 106 GLU A C 1
ATOM 807 O O . GLU A 1 106 ? -11.017 -17.021 12.705 1.00 96.31 106 GLU A O 1
ATOM 812 N N . VAL A 1 107 ? -12.487 -17.849 11.211 1.00 96.69 107 VAL A N 1
ATOM 813 C CA . VAL A 1 107 ? -13.600 -16.961 11.578 1.00 96.69 107 VAL A CA 1
ATOM 814 C C . VAL A 1 107 ? -14.814 -17.764 12.017 1.00 96.69 107 VAL A C 1
ATOM 816 O O . VAL A 1 107 ? -15.021 -18.896 11.572 1.00 96.69 107 VAL A O 1
ATOM 819 N N . GLU A 1 108 ? -15.626 -17.164 12.871 1.00 96.44 108 GLU A N 1
ATOM 820 C CA . GLU A 1 108 ? -16.922 -17.685 13.281 1.00 96.44 108 GLU A CA 1
ATOM 821 C C . GLU A 1 108 ? -18.038 -17.034 12.468 1.00 96.44 108 GLU A C 1
ATOM 823 O O . GLU A 1 108 ? -18.226 -15.820 12.504 1.00 96.44 108 GLU A O 1
ATOM 828 N N . SER A 1 109 ? -18.759 -17.862 11.720 1.00 93.25 109 SER A N 1
ATOM 829 C CA . SER A 1 109 ? -19.960 -17.501 10.973 1.00 93.25 109 SER A CA 1
ATOM 830 C C . SER A 1 109 ? -21.180 -18.143 11.649 1.00 93.25 109 SER A C 1
ATOM 832 O O . SER A 1 109 ? -21.021 -19.185 12.292 1.00 93.25 109 SER A O 1
ATOM 834 N N . PRO A 1 110 ? -22.404 -17.608 11.477 1.00 90.19 110 PRO A N 1
ATOM 835 C CA . PRO A 1 110 ? -23.625 -18.257 11.965 1.00 90.19 110 PRO A CA 1
ATOM 836 C C . PRO A 1 110 ? -23.789 -19.717 11.508 1.00 90.19 110 PRO A C 1
ATOM 838 O O . PRO A 1 110 ? -24.392 -20.524 12.206 1.00 90.19 110 PRO A O 1
ATOM 841 N N . GLU A 1 111 ? -23.227 -20.069 10.349 1.00 90.50 111 GLU A N 1
ATOM 842 C CA . GLU A 1 111 ? -23.264 -21.422 9.772 1.00 90.50 111 GLU A CA 1
ATOM 843 C C . GLU A 1 111 ? -22.151 -22.350 10.301 1.00 90.50 111 GLU A C 1
ATOM 845 O O . GLU A 1 111 ? -22.132 -23.540 9.990 1.00 90.50 111 GLU A O 1
ATOM 850 N N . GLY A 1 112 ? -21.203 -21.824 11.082 1.00 93.44 112 GLY A N 1
ATOM 851 C CA . GLY A 1 112 ? -20.066 -22.566 11.621 1.00 93.44 112 GLY A CA 1
ATOM 852 C C . GLY A 1 112 ? -18.722 -21.865 11.420 1.00 93.44 112 GLY A C 1
ATOM 853 O O . GLY A 1 112 ? -18.631 -20.686 11.077 1.00 93.44 112 GLY A O 1
ATOM 854 N N . VAL A 1 113 ? -17.635 -22.600 11.656 1.00 94.94 113 VAL A N 1
ATOM 855 C CA . VAL A 1 113 ? -16.273 -22.065 11.510 1.00 94.94 113 VAL A CA 1
ATOM 856 C C . VAL A 1 113 ? -15.848 -22.119 10.049 1.00 94.94 113 VAL A C 1
ATOM 858 O O . VAL A 1 113 ? -15.830 -23.190 9.446 1.00 94.94 113 VAL A O 1
ATOM 861 N N . ILE A 1 114 ? -15.438 -20.976 9.501 1.00 96.19 114 ILE A N 1
ATOM 862 C CA . ILE A 1 114 ? -14.879 -20.891 8.151 1.00 96.19 114 ILE A CA 1
ATOM 863 C C . ILE A 1 114 ? -13.367 -20.703 8.261 1.00 96.19 114 ILE A C 1
ATOM 865 O O . ILE A 1 114 ? -12.870 -19.842 8.991 1.00 96.19 114 ILE A O 1
ATOM 869 N N . HIS A 1 115 ? -12.621 -21.498 7.499 1.00 96.38 115 HIS A N 1
ATOM 870 C CA . HIS A 1 115 ? -11.177 -21.356 7.369 1.00 96.38 115 HIS A CA 1
ATOM 871 C C . HIS A 1 115 ? -10.854 -20.633 6.063 1.00 96.38 115 HIS A C 1
ATOM 873 O O . HIS A 1 115 ? -11.233 -21.085 4.986 1.00 96.38 115 HIS A O 1
ATOM 879 N N . ILE A 1 116 ? -10.139 -19.514 6.134 1.00 96.62 116 ILE A N 1
ATOM 880 C CA . ILE A 1 116 ? -9.822 -18.678 4.973 1.00 96.62 116 ILE A CA 1
ATOM 881 C C . ILE A 1 116 ? -8.312 -18.666 4.764 1.00 96.62 116 ILE A C 1
ATOM 883 O O . ILE A 1 116 ? -7.562 -18.189 5.606 1.00 96.62 116 ILE A O 1
ATOM 887 N N . ARG A 1 117 ? -7.846 -19.158 3.616 1.00 95.75 117 ARG A N 1
ATOM 888 C CA . ARG A 1 117 ? -6.446 -19.075 3.188 1.00 95.75 117 ARG A CA 1
ATOM 889 C C . ARG A 1 117 ? -6.223 -17.816 2.364 1.00 95.75 117 ARG A C 1
ATOM 891 O O . ARG A 1 117 ? -6.761 -17.711 1.261 1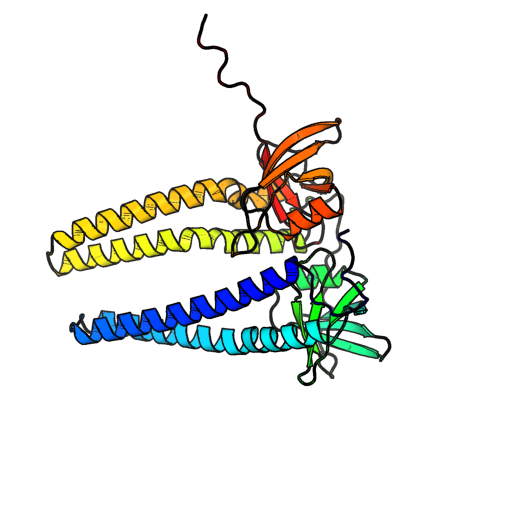.00 95.75 117 ARG A O 1
ATOM 898 N N . PHE A 1 118 ? -5.371 -16.908 2.820 1.00 94.25 118 PHE A N 1
ATOM 899 C CA . PHE A 1 118 ? -5.014 -15.738 2.020 1.00 94.25 118 PHE A CA 1
ATOM 900 C C . PHE A 1 118 ? -4.205 -16.136 0.778 1.00 94.25 118 PHE A C 1
ATOM 902 O O . PHE A 1 118 ? -3.267 -16.936 0.848 1.00 94.25 118 PHE A O 1
ATOM 909 N N . VAL A 1 119 ? -4.598 -15.599 -0.381 1.00 89.94 119 VAL A N 1
ATOM 910 C CA . VAL A 1 119 ? -3.956 -15.868 -1.683 1.00 89.94 119 VAL A CA 1
ATOM 911 C C . VAL A 1 119 ? -2.800 -14.912 -1.932 1.00 89.94 119 VAL A C 1
ATOM 913 O O . VAL A 1 119 ? -1.781 -15.288 -2.506 1.00 89.94 119 VAL A O 1
ATOM 916 N N . ALA A 1 120 ? -2.957 -13.683 -1.463 1.00 78.62 120 ALA A N 1
ATOM 917 C CA . ALA A 1 120 ? -1.920 -12.680 -1.416 1.00 78.62 120 ALA A CA 1
ATOM 918 C C . ALA A 1 120 ? -2.089 -11.910 -0.109 1.00 78.62 120 ALA A C 1
ATOM 920 O O . ALA A 1 120 ? -3.206 -11.647 0.328 1.00 78.62 120 ALA A O 1
ATOM 921 N N . GLY A 1 121 ? -0.979 -11.573 0.527 1.00 67.62 121 GLY A N 1
ATOM 922 C CA . GLY A 1 121 ? -1.007 -10.882 1.803 1.00 67.62 121 GLY A CA 1
ATOM 923 C C . GLY A 1 121 ? 0.349 -10.980 2.462 1.00 67.62 121 GLY A C 1
ATOM 924 O O . GLY A 1 121 ? 0.945 -12.053 2.524 1.00 67.62 121 GLY A O 1
ATOM 925 N N . ALA A 1 122 ? 0.854 -9.837 2.900 1.00 66.25 122 ALA A N 1
ATOM 926 C CA . ALA A 1 122 ? 2.035 -9.787 3.730 1.00 66.25 122 ALA A CA 1
ATOM 927 C C . ALA A 1 122 ? 1.649 -10.112 5.184 1.00 66.25 122 ALA A C 1
ATOM 929 O O . ALA A 1 122 ? 0.582 -9.718 5.653 1.00 66.25 122 ALA A O 1
ATOM 930 N N . GLU A 1 123 ? 2.559 -10.771 5.895 1.00 84.19 123 GLU A N 1
ATOM 931 C CA . GLU A 1 123 ? 2.539 -11.015 7.343 1.00 84.19 123 GLU A CA 1
ATOM 932 C C . GLU A 1 123 ? 1.949 -9.888 8.228 1.00 84.19 123 GLU A C 1
ATOM 934 O O . GLU A 1 123 ? 1.164 -10.214 9.117 1.00 84.19 123 GLU A O 1
ATOM 939 N N . PRO A 1 124 ? 2.200 -8.579 7.995 1.00 87.69 124 PRO A N 1
ATOM 940 C CA . PRO A 1 124 ? 1.616 -7.514 8.817 1.00 87.69 124 PRO A CA 1
ATOM 941 C C . PRO A 1 124 ? 0.091 -7.497 8.813 1.00 87.69 124 PRO A C 1
ATOM 943 O O . PRO A 1 124 ? -0.515 -7.184 9.830 1.00 87.69 124 PRO A O 1
ATOM 946 N N . PHE A 1 125 ? -0.541 -7.847 7.693 1.00 89.44 125 PHE A N 1
ATOM 947 C CA . PHE A 1 125 ? -1.998 -7.871 7.618 1.00 89.44 125 PHE A CA 1
ATOM 948 C C . PHE A 1 125 ? -2.579 -9.026 8.430 1.00 89.44 125 PHE A C 1
ATOM 950 O O . PHE A 1 125 ? -3.637 -8.878 9.021 1.00 89.44 125 PHE A O 1
ATOM 957 N N . LEU A 1 126 ? -1.869 -10.154 8.503 1.00 91.19 126 LEU A N 1
ATOM 958 C CA . LEU A 1 126 ? -2.266 -11.298 9.325 1.00 91.19 126 LEU A CA 1
ATOM 959 C C . LEU A 1 126 ? -2.176 -10.969 10.814 1.00 91.19 126 LEU A C 1
ATOM 961 O O . LEU A 1 126 ? -3.073 -11.325 11.568 1.00 91.19 126 LEU A O 1
ATOM 965 N N . GLN A 1 127 ? -1.129 -10.250 11.220 1.00 92.44 127 GLN A N 1
ATOM 966 C CA . GLN A 1 127 ? -0.992 -9.742 12.585 1.00 92.44 127 GLN A CA 1
ATOM 967 C C . GLN A 1 127 ? -2.104 -8.736 12.918 1.00 92.44 127 GLN A C 1
ATOM 969 O O . GLN A 1 127 ? -2.740 -8.861 13.958 1.00 92.44 127 GLN A O 1
ATOM 974 N N . ALA A 1 128 ? -2.405 -7.797 12.013 1.00 92.50 128 ALA A N 1
ATOM 975 C CA . ALA A 1 128 ? -3.492 -6.834 12.202 1.00 92.50 128 ALA A CA 1
ATOM 976 C C . ALA A 1 128 ? -4.870 -7.519 12.290 1.00 92.50 128 ALA A C 1
ATOM 978 O O . ALA A 1 128 ? -5.657 -7.210 13.179 1.00 92.50 128 ALA A O 1
ATOM 979 N N . VAL A 1 129 ? -5.139 -8.498 11.420 1.00 92.94 129 VAL A N 1
ATOM 980 C CA . VAL A 1 129 ? -6.367 -9.306 11.457 1.00 92.94 129 VAL A CA 1
ATOM 981 C C . VAL A 1 129 ? -6.455 -10.126 12.742 1.00 92.94 129 VAL A C 1
ATOM 983 O O . VAL A 1 129 ? -7.519 -10.195 13.337 1.00 92.94 129 VAL A O 1
ATOM 986 N N . GLY A 1 130 ? -5.354 -10.729 13.193 1.00 92.44 130 GLY A N 1
ATOM 987 C CA . GLY A 1 130 ? -5.343 -11.533 14.415 1.00 92.44 130 GLY A CA 1
ATOM 988 C C . GLY A 1 130 ? -5.531 -10.730 15.704 1.00 92.44 130 GLY A C 1
ATOM 989 O O . GLY A 1 130 ? -5.837 -11.327 16.730 1.00 92.44 130 GLY A O 1
ATOM 990 N N . ARG A 1 131 ? -5.348 -9.404 15.659 1.00 92.38 131 ARG A N 1
ATOM 991 C CA . ARG A 1 131 ? -5.665 -8.485 16.766 1.00 92.38 131 ARG A CA 1
ATOM 992 C C . ARG A 1 131 ? -7.104 -7.997 16.748 1.00 92.38 131 ARG A C 1
ATOM 994 O O . ARG A 1 131 ? -7.582 -7.521 17.770 1.00 92.38 131 ARG A O 1
ATOM 1001 N N . ALA A 1 132 ? -7.755 -8.037 15.593 1.00 92.62 132 ALA A N 1
ATOM 1002 C CA . ALA A 1 132 ? -9.134 -7.612 15.496 1.00 92.62 132 ALA A CA 1
ATOM 1003 C C . ALA A 1 132 ? -10.050 -8.691 16.060 1.00 92.62 132 ALA A C 1
ATOM 1005 O O . ALA A 1 132 ? -9.865 -9.875 15.797 1.00 92.62 132 ALA A O 1
ATOM 1006 N N . GLU A 1 133 ? -11.052 -8.259 16.814 1.00 93.62 133 GLU A N 1
ATOM 1007 C CA . GLU A 1 133 ? -12.113 -9.135 17.311 1.00 93.62 133 GLU A CA 1
ATOM 1008 C C . GLU A 1 133 ? -13.084 -9.507 16.187 1.00 93.62 133 GLU A C 1
ATOM 1010 O O . GLU A 1 133 ? -13.603 -10.620 16.145 1.00 93.62 133 GLU A O 1
ATOM 1015 N N . GLU A 1 134 ? -13.274 -8.591 15.235 1.00 95.50 134 GLU A N 1
ATOM 1016 C CA . GLU A 1 134 ? -14.212 -8.714 14.128 1.00 95.50 134 GLU A CA 1
ATOM 1017 C C . GLU A 1 134 ? -13.559 -8.310 12.801 1.00 95.50 134 GLU A C 1
ATOM 1019 O O . GLU A 1 134 ? -12.749 -7.380 12.720 1.00 95.50 134 GLU A O 1
ATOM 1024 N N . VAL A 1 135 ? -13.936 -9.014 11.736 1.00 96.00 135 VAL A N 1
ATOM 1025 C CA . VAL A 1 135 ? -13.645 -8.643 10.348 1.00 96.00 135 VAL A CA 1
ATOM 1026 C C . VAL A 1 135 ? -14.919 -8.699 9.521 1.00 96.00 135 VAL A C 1
ATOM 1028 O O . VAL A 1 135 ? -15.886 -9.359 9.889 1.00 96.00 135 VAL A O 1
ATOM 1031 N N . TRP A 1 136 ? -14.912 -8.050 8.361 1.00 96.31 136 TRP A N 1
ATOM 1032 C CA . TRP A 1 136 ? -16.042 -8.078 7.438 1.00 96.31 136 TRP A CA 1
ATOM 1033 C C . TRP A 1 136 ? -15.735 -8.976 6.254 1.00 96.31 136 TRP A C 1
ATOM 1035 O O . TRP A 1 136 ? -14.677 -8.863 5.630 1.00 96.31 136 TRP A O 1
ATOM 1045 N N . LEU A 1 137 ? -16.673 -9.854 5.920 1.00 96.75 137 LEU A N 1
ATOM 1046 C CA . LEU A 1 137 ? -16.551 -10.788 4.812 1.00 96.75 137 LEU A CA 1
ATOM 1047 C C . LEU A 1 137 ? -17.566 -10.524 3.713 1.00 96.75 137 LEU A C 1
ATOM 1049 O O . LEU A 1 137 ? -18.705 -10.138 3.964 1.00 96.75 137 LEU A O 1
ATOM 1053 N N . VAL A 1 138 ? -17.133 -10.826 2.495 1.00 97.06 138 VAL A N 1
ATOM 1054 C CA . VAL A 1 138 ? -17.976 -11.009 1.314 1.00 97.06 138 VAL A CA 1
ATOM 1055 C C . VAL A 1 138 ? -17.557 -12.322 0.642 1.00 97.06 138 VAL A C 1
ATOM 1057 O O . VAL A 1 138 ? -16.357 -12.573 0.476 1.00 97.06 138 VAL A O 1
ATOM 1060 N N . GLY A 1 139 ? -18.523 -13.155 0.255 1.00 95.56 139 GLY A N 1
ATOM 1061 C CA . GLY A 1 139 ? -18.325 -14.552 -0.136 1.00 95.56 139 GLY A CA 1
ATOM 1062 C C . GLY A 1 139 ? -18.487 -15.537 1.039 1.00 95.56 139 GLY A C 1
ATOM 1063 O O . GLY A 1 139 ? -18.864 -15.136 2.140 1.00 95.56 139 GLY A O 1
ATOM 1064 N N . PRO A 1 140 ? -18.182 -16.833 0.854 1.00 96.56 140 PRO A N 1
ATOM 1065 C CA . PRO A 1 140 ? -17.482 -17.403 -0.293 1.00 96.56 140 PRO A CA 1
ATOM 1066 C C . PRO A 1 140 ? -18.320 -17.497 -1.575 1.00 96.56 140 PRO A C 1
ATOM 1068 O O . PRO A 1 140 ? -19.487 -17.866 -1.529 1.00 96.56 140 PRO A O 1
ATOM 1071 N N . ASP A 1 141 ? -17.701 -17.249 -2.737 1.00 96.19 141 ASP A N 1
ATOM 1072 C CA . ASP A 1 141 ? -18.319 -17.589 -4.028 1.00 96.19 141 ASP A CA 1
ATOM 1073 C C . ASP A 1 141 ? -18.262 -19.101 -4.325 1.00 96.19 141 ASP A C 1
ATOM 1075 O O . ASP A 1 141 ? -17.629 -19.885 -3.616 1.00 96.19 141 ASP A O 1
ATOM 1079 N N . LYS A 1 142 ? -18.868 -19.527 -5.442 1.00 95.31 142 LYS A N 1
ATOM 1080 C CA . LYS A 1 142 ? -18.862 -20.932 -5.904 1.00 95.31 142 LYS A CA 1
ATOM 1081 C C . LYS A 1 142 ? -17.471 -21.546 -6.137 1.00 95.31 142 LYS A C 1
ATOM 1083 O O . LYS A 1 142 ? -17.355 -22.755 -6.307 1.00 95.31 142 LYS A O 1
ATOM 1088 N N . HIS A 1 143 ? -16.419 -20.733 -6.213 1.00 95.38 143 HIS A N 1
ATOM 1089 C CA . HIS A 1 143 ? -15.028 -21.177 -6.341 1.00 95.38 143 HIS A CA 1
ATOM 1090 C C . HIS A 1 143 ? -14.247 -21.020 -5.026 1.00 95.38 143 HIS A C 1
ATOM 1092 O O . HIS A 1 143 ? -13.021 -21.184 -5.006 1.00 95.38 143 HIS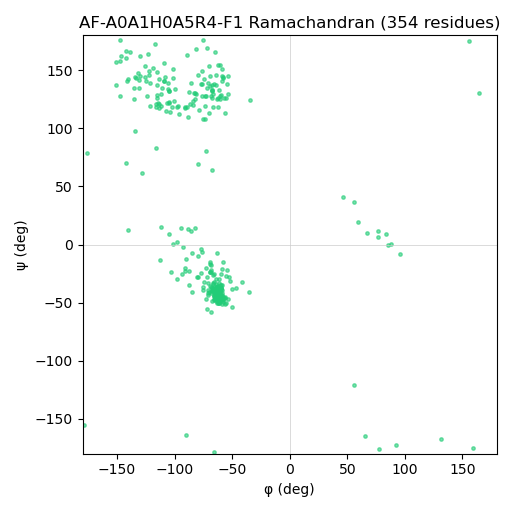 A O 1
ATOM 1098 N N . GLY A 1 144 ? -14.951 -20.697 -3.940 1.00 96.19 144 GLY A N 1
ATOM 1099 C CA . GLY A 1 144 ? -14.416 -20.483 -2.609 1.00 96.19 144 GLY A CA 1
ATOM 1100 C C . GLY A 1 144 ? -13.718 -19.140 -2.430 1.00 96.19 144 GLY A C 1
ATOM 1101 O O . GLY A 1 144 ? -13.019 -18.987 -1.437 1.00 96.19 144 GLY A O 1
ATOM 1102 N N . TRP A 1 145 ? -13.820 -18.176 -3.349 1.00 97.12 145 TRP A N 1
ATOM 1103 C CA . TRP A 1 145 ? -13.204 -16.861 -3.147 1.00 97.12 145 TRP A CA 1
ATOM 1104 C C . TRP A 1 145 ? -13.910 -16.091 -2.045 1.00 97.12 145 TRP A C 1
ATOM 1106 O O . TRP A 1 145 ? -15.130 -16.042 -2.018 1.00 97.12 145 TRP A O 1
ATOM 1116 N N . VAL A 1 146 ? -13.129 -15.452 -1.180 1.00 96.75 146 VAL A N 1
ATOM 1117 C CA . VAL A 1 146 ? -13.612 -14.595 -0.097 1.00 96.75 146 VAL A CA 1
ATOM 1118 C C . VAL A 1 146 ? -12.840 -13.281 -0.147 1.00 96.75 146 VAL A C 1
ATOM 1120 O O . VAL A 1 146 ? -11.638 -13.260 -0.434 1.00 96.75 146 VAL A O 1
ATOM 1123 N N . ALA A 1 147 ? -13.519 -12.175 0.121 1.00 96.00 147 ALA A N 1
ATOM 1124 C CA . ALA A 1 147 ? -12.893 -10.893 0.396 1.00 96.00 147 ALA A CA 1
ATOM 1125 C C . ALA A 1 147 ? -12.980 -10.618 1.899 1.00 9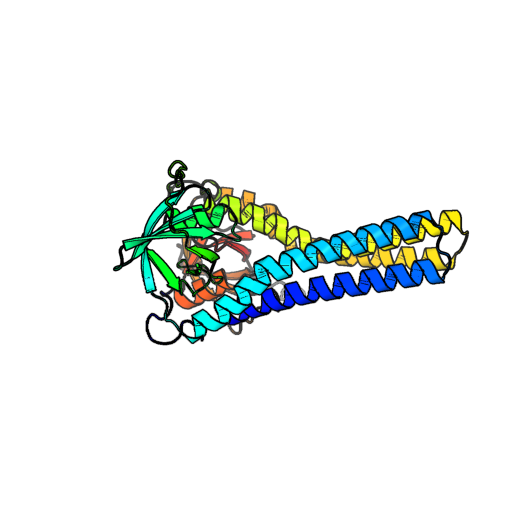6.00 147 ALA A C 1
ATOM 1127 O O . ALA A 1 147 ? -14.076 -10.592 2.451 1.00 96.00 147 ALA A O 1
ATOM 1128 N N . VAL A 1 148 ? -11.829 -10.422 2.544 1.00 95.56 148 VAL A N 1
ATOM 1129 C CA . VAL A 1 148 ? -11.747 -10.084 3.971 1.00 95.56 148 VAL A CA 1
ATOM 1130 C C . VAL A 1 148 ? -11.399 -8.610 4.102 1.00 95.56 148 VAL A C 1
ATOM 1132 O O . VAL A 1 148 ? -10.368 -8.173 3.595 1.00 95.56 148 VAL A O 1
ATOM 1135 N N . HIS A 1 149 ? -12.231 -7.838 4.777 1.00 93.81 149 HIS A N 1
ATOM 1136 C CA . HIS A 1 149 ? -11.978 -6.439 5.078 1.00 93.81 149 HIS A CA 1
ATOM 1137 C C . HIS A 1 149 ? -11.729 -6.269 6.575 1.00 93.81 149 HIS A C 1
ATOM 1139 O O . HIS A 1 149 ? -12.434 -6.835 7.406 1.00 93.81 149 HIS A O 1
ATOM 1145 N N . LEU A 1 150 ? -10.700 -5.494 6.897 1.00 91.44 150 LEU A N 1
ATOM 1146 C CA . LEU A 1 150 ? -10.338 -5.124 8.258 1.00 91.44 150 LEU A CA 1
ATOM 1147 C C . LEU A 1 150 ? -10.659 -3.646 8.440 1.00 91.44 150 LEU A C 1
ATOM 1149 O O . LEU A 1 150 ? -10.364 -2.848 7.544 1.00 91.44 150 LEU A O 1
ATOM 1153 N N . ALA A 1 151 ? -11.175 -3.274 9.610 1.00 85.19 151 ALA A N 1
ATOM 1154 C CA . ALA A 1 151 ? -11.311 -1.870 9.965 1.00 85.19 151 ALA A CA 1
ATOM 1155 C C . ALA A 1 151 ? -9.952 -1.166 9.810 1.00 85.19 151 ALA A C 1
ATOM 1157 O O . ALA A 1 151 ? -8.920 -1.634 10.287 1.00 85.19 151 ALA A O 1
ATOM 1158 N N . GLY A 1 152 ? -9.950 -0.041 9.104 1.00 79.69 152 GLY A N 1
ATOM 1159 C CA . GLY A 1 152 ? -8.757 0.761 8.851 1.00 79.69 152 GLY A CA 1
ATOM 1160 C C . GLY A 1 152 ? -7.971 0.349 7.607 1.00 79.69 152 GLY A C 1
ATOM 1161 O O . GLY A 1 152 ? -6.966 0.977 7.296 1.00 79.69 152 GLY A O 1
ATOM 1162 N N . MET A 1 153 ? -8.406 -0.667 6.856 1.00 85.38 153 MET A N 1
ATOM 1163 C CA . MET A 1 153 ? -7.770 -1.026 5.588 1.00 85.38 153 MET A CA 1
ATOM 1164 C C . MET A 1 153 ? -8.717 -0.845 4.410 1.00 85.38 153 MET A C 1
ATOM 1166 O O . MET A 1 153 ? -9.709 -1.549 4.289 1.00 85.38 153 MET A O 1
ATOM 1170 N N . ARG A 1 154 ? -8.358 -0.004 3.441 1.00 81.56 154 ARG A N 1
ATOM 1171 C CA . ARG A 1 154 ? -9.096 0.157 2.179 1.00 81.56 154 ARG A CA 1
ATOM 1172 C C . ARG A 1 154 ? -9.266 -1.147 1.418 1.00 81.56 154 ARG A C 1
ATOM 1174 O O . ARG A 1 154 ? -10.323 -1.408 0.845 1.00 81.56 154 ARG A O 1
ATOM 1181 N N . ALA A 1 155 ? -8.156 -1.853 1.224 1.00 87.00 155 ALA A N 1
ATOM 1182 C CA . ALA A 1 155 ? -8.085 -2.919 0.243 1.00 87.00 155 ALA A CA 1
ATOM 1183 C C . ALA A 1 155 ? -8.519 -4.226 0.907 1.00 87.00 155 ALA A C 1
ATOM 1185 O O . ALA A 1 155 ? -7.851 -4.664 1.847 1.00 87.00 155 ALA A O 1
ATOM 1186 N N . PRO A 1 156 ? -9.598 -4.866 0.430 1.00 92.50 156 PRO A N 1
ATOM 1187 C CA . PRO A 1 156 ? -9.958 -6.169 0.943 1.00 92.50 156 PRO A CA 1
ATOM 1188 C C . PRO A 1 156 ? -8.861 -7.170 0.596 1.00 92.50 156 PRO A C 1
ATOM 1190 O O . PRO A 1 156 ? -8.331 -7.194 -0.520 1.00 92.50 156 PRO A O 1
ATOM 1193 N N . LEU A 1 157 ? -8.531 -8.006 1.567 1.00 93.19 157 LEU A N 1
ATOM 1194 C CA . LEU A 1 157 ? -7.558 -9.064 1.427 1.00 93.19 157 LEU A CA 1
ATOM 1195 C C . LEU A 1 157 ? -8.179 -10.227 0.638 1.00 93.19 157 LEU A C 1
ATOM 1197 O O . LEU A 1 157 ? -9.257 -10.715 0.998 1.00 93.19 157 LEU A O 1
ATOM 1201 N N . PRO A 1 158 ? -7.512 -10.702 -0.427 1.00 95.25 158 PRO A N 1
ATOM 1202 C CA . PRO A 1 158 ? -7.978 -11.847 -1.192 1.00 95.25 158 PRO A CA 1
ATOM 1203 C C . PRO A 1 158 ? -7.770 -13.150 -0.414 1.00 95.25 158 PRO A C 1
ATOM 1205 O O . PRO A 1 158 ? -6.635 -13.546 -0.131 1.00 95.25 158 PRO A O 1
ATOM 1208 N N . GLY A 1 159 ? -8.859 -13.858 -0.128 1.00 95.50 159 GLY A N 1
ATOM 1209 C CA . GLY A 1 159 ? -8.855 -15.155 0.540 1.00 95.50 159 GLY A CA 1
ATOM 1210 C C . GLY A 1 159 ? -9.540 -16.249 -0.273 1.00 95.50 159 GLY A C 1
ATOM 1211 O O . GLY A 1 159 ? -10.292 -15.983 -1.211 1.00 95.50 159 GLY A O 1
ATOM 1212 N N . ARG A 1 160 ? -9.285 -17.504 0.098 1.00 96.38 160 ARG A N 1
ATOM 1213 C CA . ARG A 1 160 ? -10.104 -18.649 -0.294 1.00 96.38 160 ARG A CA 1
ATOM 1214 C C . ARG A 1 160 ? -10.595 -19.412 0.922 1.00 96.38 160 ARG A C 1
ATOM 1216 O O . ARG A 1 160 ? -9.771 -19.819 1.736 1.00 96.38 160 ARG A O 1
ATOM 1223 N N . ALA A 1 161 ? -11.898 -19.648 1.002 1.00 96.75 161 ALA A N 1
ATOM 1224 C CA . ALA A 1 161 ? -12.475 -20.594 1.939 1.00 96.75 161 ALA A CA 1
ATOM 1225 C C . ALA A 1 161 ? -11.926 -22.001 1.655 1.00 96.75 161 ALA A C 1
ATOM 1227 O O . ALA A 1 161 ? -11.856 -22.442 0.505 1.00 96.75 161 ALA A O 1
ATOM 1228 N N . VAL A 1 162 ? -11.500 -22.687 2.708 1.00 95.94 162 VAL A N 1
ATOM 1229 C CA . VAL A 1 162 ? -11.034 -24.072 2.683 1.00 95.94 162 VAL A CA 1
ATOM 1230 C C . VAL A 1 162 ? -11.845 -24.872 3.696 1.00 95.94 162 VAL A C 1
ATOM 1232 O O . VAL A 1 162 ? -12.166 -24.375 4.769 1.00 95.94 162 VAL A O 1
ATOM 1235 N N . GLN A 1 163 ? -12.204 -26.105 3.344 1.00 91.31 163 GLN A N 1
ATOM 1236 C CA . GLN A 1 163 ? -13.035 -26.953 4.208 1.00 91.31 163 GLN A CA 1
ATOM 1237 C C . GLN A 1 163 ? -12.244 -27.523 5.387 1.00 91.31 163 GLN A C 1
ATOM 1239 O O . GLN A 1 163 ? -12.766 -27.663 6.486 1.00 91.31 163 GLN A O 1
ATOM 1244 N N . GLN A 1 164 ? -10.975 -27.860 5.157 1.00 90.56 164 GLN A N 1
ATOM 1245 C CA . GLN A 1 164 ? -10.135 -28.476 6.173 1.00 90.56 164 GLN A CA 1
ATOM 1246 C C . GLN A 1 164 ? -9.446 -27.414 7.020 1.00 90.56 164 GLN A C 1
ATOM 1248 O O . GLN A 1 164 ? -8.802 -26.496 6.498 1.00 90.56 164 GLN A O 1
ATOM 1253 N N . ARG A 1 165 ? -9.537 -27.591 8.339 1.00 89.69 165 ARG A N 1
ATOM 1254 C CA . ARG A 1 165 ? -8.714 -26.854 9.290 1.00 89.69 165 ARG A CA 1
ATOM 1255 C C . ARG A 1 165 ? -7.236 -27.143 9.001 1.00 89.69 165 ARG A C 1
ATOM 1257 O O . ARG A 1 165 ? -6.867 -28.313 8.920 1.00 89.69 165 ARG A O 1
ATOM 1264 N N . PRO A 1 166 ? -6.379 -26.121 8.861 1.00 87.12 166 PRO A N 1
ATOM 1265 C CA . PRO A 1 166 ? -4.955 -26.351 8.669 1.00 87.12 166 PRO A CA 1
ATOM 1266 C C . PRO A 1 166 ? -4.332 -26.942 9.938 1.00 87.12 166 PRO A C 1
ATOM 1268 O O . PRO A 1 166 ? -4.524 -26.407 11.034 1.00 87.12 166 PRO A O 1
ATOM 1271 N N . ASP A 1 167 ? -3.530 -27.992 9.774 1.00 92.62 167 ASP A N 1
ATOM 1272 C CA . ASP A 1 167 ? -2.687 -28.542 10.839 1.00 92.62 167 ASP A CA 1
ATOM 1273 C C . ASP A 1 167 ? -1.413 -27.696 11.001 1.00 92.62 167 ASP A C 1
ATOM 1275 O O . ASP A 1 167 ? -0.314 -28.046 10.580 1.00 92.62 167 ASP A O 1
ATOM 1279 N N . LEU A 1 168 ? -1.600 -26.476 11.497 1.00 91.69 168 LEU A N 1
ATOM 1280 C CA . LEU A 1 168 ? -0.538 -25.510 11.772 1.00 91.69 168 LEU A CA 1
ATOM 1281 C C . LEU A 1 168 ? -0.773 -24.914 13.155 1.00 91.69 168 LEU A C 1
ATOM 1283 O O . LEU A 1 168 ? -1.930 -24.651 13.481 1.00 91.69 168 LEU A O 1
ATOM 1287 N N . PRO A 1 169 ? 0.262 -24.630 13.960 1.00 92.75 169 PRO A N 1
ATOM 1288 C CA . PRO A 1 169 ? 0.077 -23.985 15.256 1.00 92.75 169 PRO A CA 1
ATOM 1289 C C . PRO A 1 169 ? -0.579 -22.604 15.107 1.00 92.75 169 PRO A C 1
ATOM 1291 O O . PRO A 1 169 ? -0.475 -21.950 14.063 1.00 92.75 169 PRO A O 1
ATOM 1294 N N . ARG A 1 170 ? -1.265 -22.148 16.164 1.00 92.19 170 ARG A N 1
ATOM 1295 C CA . ARG A 1 170 ? -1.767 -20.768 16.228 1.00 92.19 170 ARG A CA 1
ATOM 1296 C C . ARG A 1 170 ? -0.584 -19.809 16.146 1.00 92.19 170 ARG A C 1
ATOM 1298 O O . ARG A 1 170 ? 0.386 -19.950 16.884 1.00 92.19 170 ARG A O 1
ATOM 1305 N N . THR A 1 171 ? -0.667 -18.853 15.230 1.00 91.38 171 THR A N 1
ATOM 1306 C CA . THR A 1 171 ? 0.325 -17.792 15.102 1.00 91.38 171 THR A CA 1
ATOM 1307 C C . THR A 1 171 ? 0.240 -16.909 16.334 1.00 91.38 171 THR A C 1
ATOM 1309 O O . THR A 1 171 ? -0.836 -16.417 16.669 1.00 91.38 171 THR A O 1
ATOM 1312 N N . ALA A 1 172 ? 1.377 -16.710 17.000 1.00 91.62 172 ALA A N 1
ATOM 1313 C CA . ALA A 1 172 ? 1.476 -15.750 18.084 1.00 91.62 172 ALA A CA 1
ATOM 1314 C C . ALA A 1 172 ? 1.183 -14.349 17.532 1.00 91.62 172 ALA A C 1
ATOM 1316 O O . ALA A 1 172 ? 1.876 -13.857 16.633 1.00 91.62 172 ALA A O 1
ATOM 1317 N N . ILE A 1 173 ? 0.122 -13.738 18.049 1.00 92.44 173 ILE A N 1
ATOM 1318 C CA . ILE A 1 173 ? -0.229 -12.362 17.735 1.00 92.44 173 ILE A CA 1
ATOM 1319 C C . ILE A 1 173 ? 0.536 -11.475 18.703 1.00 92.44 173 ILE A C 1
ATOM 1321 O O . ILE A 1 173 ? 0.422 -11.625 19.917 1.00 92.44 173 ILE A O 1
ATOM 1325 N N . SER A 1 174 ? 1.357 -10.580 18.161 1.00 89.94 174 SER A N 1
ATOM 1326 C CA . SER A 1 174 ? 2.095 -9.620 18.980 1.00 89.94 174 SER A CA 1
ATOM 1327 C C . SER A 1 174 ? 1.091 -8.720 19.697 1.00 89.94 174 SER A C 1
ATOM 1329 O O . SER A 1 174 ? 0.254 -8.101 19.039 1.00 89.94 174 SER A O 1
ATOM 1331 N N . ALA A 1 175 ? 1.169 -8.635 21.025 1.00 89.19 175 ALA A N 1
ATOM 1332 C CA . ALA A 1 175 ? 0.384 -7.669 21.785 1.00 89.19 175 ALA A CA 1
ATOM 1333 C C . ALA A 1 175 ? 0.809 -6.239 21.419 1.00 89.19 175 ALA A C 1
ATOM 1335 O O . ALA A 1 175 ? 1.976 -5.994 21.104 1.00 89.19 175 ALA A O 1
ATOM 1336 N N . TYR A 1 176 ? -0.150 -5.315 21.420 1.00 89.50 176 TYR A N 1
ATOM 1337 C CA . TYR A 1 176 ? 0.142 -3.891 21.320 1.00 89.50 176 TYR A CA 1
ATOM 1338 C C . TYR A 1 176 ? 0.467 -3.358 22.716 1.00 89.50 176 TYR A C 1
ATOM 1340 O O . TYR A 1 176 ? -0.345 -3.512 23.626 1.00 89.50 176 TYR A O 1
ATOM 1348 N N . ASP A 1 177 ? 1.641 -2.753 22.865 1.00 93.62 177 ASP A N 1
ATOM 1349 C CA . ASP A 1 177 ? 2.051 -2.048 24.077 1.00 93.62 177 ASP A CA 1
ATOM 1350 C C . ASP A 1 177 ? 1.947 -0.534 23.815 1.00 93.62 177 ASP A C 1
ATOM 1352 O O . ASP A 1 177 ? 2.660 -0.038 22.937 1.00 93.62 177 ASP A O 1
ATOM 1356 N N . PRO A 1 178 ? 1.039 0.193 24.496 1.00 93.38 178 PRO A N 1
ATOM 1357 C CA . PRO A 1 178 ? 0.833 1.621 24.269 1.00 93.38 178 PRO A CA 1
ATOM 1358 C C . PRO A 1 178 ? 1.998 2.499 24.739 1.00 93.38 178 PRO A C 1
ATOM 1360 O O . PRO A 1 178 ? 2.141 3.601 24.217 1.00 93.38 178 PRO A O 1
ATOM 1363 N N . GLU A 1 179 ? 2.816 2.026 25.683 1.00 96.25 179 GLU A N 1
ATOM 1364 C CA . GLU A 1 179 ? 3.937 2.790 26.246 1.00 96.25 179 GLU A CA 1
ATOM 1365 C C . GLU A 1 179 ? 5.241 2.553 25.471 1.00 96.25 179 GLU A C 1
ATOM 1367 O O . GLU A 1 179 ? 6.174 3.359 25.517 1.00 96.25 179 GLU A O 1
ATOM 1372 N N . ALA A 1 180 ? 5.317 1.446 24.729 1.00 96.75 180 ALA A N 1
ATOM 1373 C CA . ALA A 1 180 ? 6.465 1.144 23.893 1.00 96.75 180 ALA A CA 1
ATOM 1374 C C . ALA A 1 180 ? 6.546 2.086 22.676 1.00 96.75 180 ALA A C 1
ATOM 1376 O O . ALA A 1 180 ? 5.523 2.550 22.162 1.00 96.75 180 ALA A O 1
ATOM 1377 N N . PRO A 1 181 ? 7.757 2.322 22.135 1.00 97.50 181 PRO A N 1
ATOM 1378 C CA . PRO A 1 181 ? 7.915 3.050 20.884 1.00 97.50 181 PRO A CA 1
ATOM 1379 C C . PRO A 1 181 ? 7.071 2.453 19.755 1.00 97.50 181 PRO A C 1
ATOM 1381 O O . PRO A 1 181 ? 6.945 1.232 19.637 1.00 97.50 181 PRO A O 1
ATOM 1384 N N . ALA A 1 182 ? 6.553 3.296 18.863 1.00 96.75 182 ALA A N 1
ATOM 1385 C CA . ALA A 1 182 ? 5.707 2.871 17.746 1.00 96.75 182 ALA A CA 1
ATOM 1386 C C . ALA A 1 182 ? 6.357 1.799 16.844 1.00 96.75 182 ALA A C 1
ATOM 1388 O O . ALA A 1 182 ? 5.667 0.998 16.208 1.00 96.75 182 ALA A O 1
ATOM 1389 N N . SER A 1 183 ? 7.687 1.759 16.782 1.00 96.38 183 SER A N 1
ATOM 1390 C CA . SER A 1 183 ? 8.457 0.742 16.063 1.00 96.38 183 SER A CA 1
ATOM 1391 C C . SER A 1 183 ? 8.472 -0.643 16.721 1.00 96.38 183 SER A C 1
ATOM 1393 O O . SER A 1 183 ? 8.754 -1.623 16.027 1.00 96.38 183 SER A O 1
ATOM 1395 N N . ALA A 1 184 ? 8.170 -0.748 18.019 1.00 96.06 184 ALA A N 1
ATOM 1396 C CA . ALA A 1 184 ? 8.061 -2.019 18.733 1.00 96.06 184 ALA A CA 1
ATOM 1397 C C . ALA A 1 184 ? 6.830 -2.819 18.279 1.00 96.06 184 ALA A C 1
ATOM 1399 O O . ALA A 1 184 ? 6.817 -4.049 18.348 1.00 96.06 184 ALA A O 1
ATOM 1400 N N . ASP A 1 185 ? 5.818 -2.138 17.734 1.00 95.00 185 ASP A N 1
ATOM 1401 C CA . ASP A 1 185 ? 4.672 -2.795 17.129 1.00 95.00 185 ASP A CA 1
ATOM 1402 C C . ASP A 1 185 ? 5.074 -3.567 15.853 1.00 95.00 185 ASP A C 1
ATOM 1404 O O . ASP A 1 185 ? 5.510 -3.003 14.839 1.00 95.00 185 ASP A O 1
ATOM 1408 N N . ALA A 1 186 ? 4.881 -4.889 15.878 1.00 92.88 186 ALA A N 1
ATOM 1409 C CA . ALA A 1 186 ? 5.208 -5.790 14.774 1.00 92.88 186 ALA A CA 1
ATOM 1410 C C . ALA A 1 186 ? 4.466 -5.446 13.466 1.00 92.88 186 ALA A C 1
ATOM 1412 O O . ALA A 1 186 ? 5.036 -5.589 12.374 1.00 92.88 186 ALA A O 1
ATOM 1413 N N . VAL A 1 187 ? 3.214 -4.974 13.561 1.00 93.50 187 VAL A N 1
ATOM 1414 C CA . VAL A 1 187 ? 2.423 -4.557 12.391 1.00 93.50 187 VAL A CA 1
ATOM 1415 C C . VAL A 1 187 ? 3.040 -3.297 11.792 1.00 93.50 187 VAL A C 1
ATOM 1417 O O . VAL A 1 187 ? 3.474 -3.320 10.636 1.00 93.50 187 VAL A O 1
ATOM 1420 N N . THR A 1 188 ? 3.157 -2.238 12.596 1.00 94.25 188 THR A N 1
ATOM 1421 C CA . THR A 1 188 ? 3.711 -0.941 12.186 1.00 94.25 188 THR A CA 1
ATOM 1422 C C . THR A 1 188 ? 5.112 -1.078 11.588 1.00 94.25 188 THR A C 1
ATOM 1424 O O . THR A 1 188 ? 5.361 -0.617 10.472 1.00 94.25 188 THR A O 1
ATOM 1427 N N . SER A 1 189 ? 6.033 -1.763 12.268 1.00 94.00 189 SER A N 1
ATOM 1428 C CA . SER A 1 189 ? 7.417 -1.928 11.800 1.00 94.00 189 SER A CA 1
ATOM 1429 C C . SER A 1 189 ? 7.514 -2.704 10.485 1.00 94.00 189 SER A C 1
ATOM 1431 O O . SER A 1 189 ? 8.339 -2.396 9.615 1.00 94.00 189 SER A O 1
ATOM 1433 N N . THR A 1 190 ? 6.659 -3.706 10.284 1.00 93.00 190 THR A N 1
ATOM 1434 C CA . THR A 1 190 ? 6.657 -4.482 9.043 1.00 93.00 190 THR A CA 1
ATOM 1435 C C . THR A 1 190 ? 6.022 -3.706 7.894 1.00 93.00 190 THR A C 1
ATOM 1437 O O . THR A 1 190 ? 6.566 -3.710 6.787 1.00 93.00 190 THR A O 1
ATOM 1440 N N . VAL A 1 191 ? 4.950 -2.957 8.156 1.00 92.69 191 VAL A N 1
ATOM 1441 C CA . VAL A 1 191 ? 4.350 -2.026 7.188 1.00 92.69 191 VAL A CA 1
ATOM 1442 C C . VAL A 1 191 ? 5.351 -0.940 6.799 1.00 92.69 191 VAL A C 1
ATOM 1444 O O . VAL A 1 191 ? 5.544 -0.699 5.609 1.00 92.69 191 VAL A O 1
ATOM 1447 N N . ALA A 1 192 ? 6.084 -0.369 7.757 1.00 94.31 192 ALA A N 1
ATOM 1448 C CA . ALA A 1 192 ? 7.144 0.599 7.493 1.00 94.31 192 ALA A CA 1
ATOM 1449 C C . ALA A 1 192 ? 8.223 0.028 6.559 1.00 94.31 192 ALA A C 1
ATOM 1451 O O . ALA A 1 192 ? 8.590 0.665 5.570 1.00 94.31 192 ALA A O 1
ATOM 1452 N N . ARG A 1 193 ? 8.691 -1.208 6.798 1.00 93.50 193 ARG A N 1
ATOM 1453 C CA . ARG A 1 193 ? 9.650 -1.891 5.905 1.00 93.50 193 ARG A CA 1
ATOM 1454 C C . ARG A 1 193 ? 9.093 -2.077 4.493 1.00 93.50 193 ARG A C 1
ATOM 1456 O O . ARG A 1 193 ? 9.816 -1.854 3.517 1.00 93.50 193 ARG A O 1
ATOM 1463 N N . LEU A 1 194 ? 7.822 -2.462 4.367 1.00 91.06 194 LEU A N 1
ATOM 1464 C CA . LEU A 1 194 ? 7.159 -2.613 3.070 1.00 91.06 194 LEU A CA 1
ATOM 1465 C C . LEU A 1 194 ? 7.016 -1.274 2.347 1.00 91.06 194 LEU A C 1
ATOM 1467 O O . LEU A 1 194 ? 7.339 -1.202 1.162 1.00 91.06 194 LEU A O 1
ATOM 1471 N N . LEU A 1 195 ? 6.611 -0.214 3.047 1.00 90.19 195 LEU A N 1
ATOM 1472 C CA . LEU A 1 195 ? 6.492 1.128 2.484 1.00 90.19 195 LEU A CA 1
ATOM 1473 C C . LEU A 1 195 ? 7.856 1.682 2.070 1.00 90.19 195 LEU A C 1
ATOM 1475 O O . LEU A 1 195 ? 7.964 2.210 0.972 1.00 90.19 195 LEU A O 1
ATOM 1479 N N . ILE A 1 196 ? 8.923 1.476 2.849 1.00 91.56 196 ILE A N 1
ATOM 1480 C CA . ILE A 1 196 ? 10.298 1.831 2.451 1.00 91.56 196 ILE A CA 1
ATOM 1481 C C . ILE A 1 196 ? 10.723 1.051 1.198 1.00 91.56 196 ILE A C 1
ATOM 1483 O O . ILE A 1 196 ? 11.317 1.607 0.272 1.00 91.56 196 ILE A O 1
ATOM 1487 N N . ARG A 1 197 ? 10.424 -0.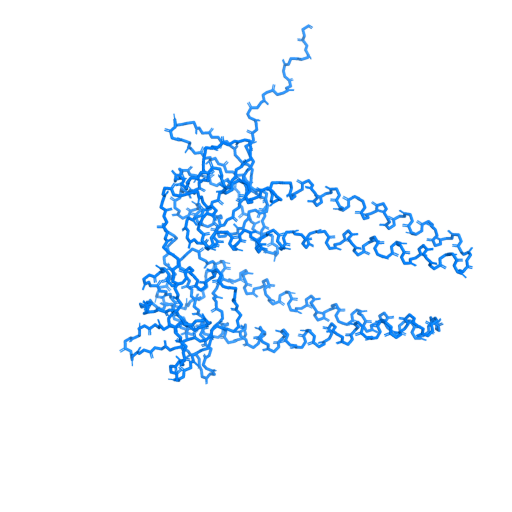252 1.125 1.00 90.69 197 ARG A N 1
ATOM 1488 C CA . ARG A 1 197 ? 10.739 -1.068 -0.058 1.00 90.69 197 ARG A CA 1
ATOM 1489 C C . ARG A 1 197 ? 9.948 -0.611 -1.284 1.00 90.69 197 ARG A C 1
ATOM 1491 O O . ARG A 1 197 ? 10.511 -0.553 -2.377 1.00 90.69 197 ARG A O 1
ATOM 1498 N N . HIS A 1 198 ? 8.669 -0.290 -1.113 1.00 85.94 198 HIS A N 1
ATOM 1499 C CA . HIS A 1 198 ? 7.803 0.184 -2.188 1.00 85.94 198 HIS A CA 1
ATOM 1500 C C . HIS A 1 198 ? 8.196 1.592 -2.640 1.00 85.94 198 HIS A C 1
ATOM 1502 O O . HIS A 1 198 ? 8.294 1.856 -3.834 1.00 85.94 198 HIS A O 1
ATOM 1508 N N . SER A 1 199 ? 8.532 2.476 -1.705 1.00 86.00 199 SER A N 1
ATOM 1509 C CA . SER A 1 199 ? 8.969 3.837 -1.994 1.00 86.00 199 SER A CA 1
ATOM 1510 C C . SER A 1 199 ? 10.276 3.843 -2.787 1.00 86.00 199 SER A C 1
ATOM 1512 O O . SER A 1 199 ? 10.406 4.594 -3.753 1.00 86.00 199 SER A O 1
ATOM 1514 N N . ARG A 1 200 ? 11.192 2.898 -2.520 1.00 87.50 200 ARG A N 1
ATOM 1515 C CA . ARG A 1 200 ? 12.394 2.685 -3.345 1.00 87.50 200 ARG A CA 1
ATOM 1516 C C . ARG A 1 200 ? 12.088 2.361 -4.816 1.00 87.50 200 ARG A C 1
ATOM 1518 O O . ARG A 1 200 ? 12.954 2.586 -5.661 1.00 87.50 200 ARG A O 1
ATOM 1525 N N . GLN A 1 201 ? 10.884 1.892 -5.159 1.00 86.69 201 GLN A N 1
ATOM 1526 C CA . GLN A 1 201 ? 10.467 1.707 -6.558 1.00 86.69 201 GLN A CA 1
ATOM 1527 C C . GLN A 1 201 ? 10.261 3.038 -7.297 1.00 86.69 201 GLN A C 1
ATOM 1529 O O . GLN A 1 201 ? 10.247 3.058 -8.526 1.00 86.69 201 GLN A O 1
ATOM 1534 N N . LEU A 1 202 ? 10.163 4.176 -6.601 1.00 87.06 202 LEU A N 1
ATOM 1535 C CA . LEU A 1 202 ? 10.186 5.487 -7.260 1.00 87.06 202 LEU A CA 1
ATOM 1536 C C . LEU A 1 202 ? 11.555 5.809 -7.873 1.00 87.06 202 LEU A C 1
ATOM 1538 O O . LEU A 1 202 ? 11.623 6.656 -8.759 1.00 87.06 202 LEU A O 1
ATOM 1542 N N . TYR A 1 203 ? 12.625 5.111 -7.472 1.00 90.44 203 TYR A N 1
ATOM 1543 C CA . TYR A 1 203 ? 13.919 5.183 -8.155 1.00 90.44 203 TYR A CA 1
ATOM 1544 C C . TYR A 1 203 ? 13.980 4.320 -9.419 1.00 90.44 203 TYR A C 1
ATOM 1546 O O . TYR A 1 203 ? 14.946 4.433 -10.167 1.00 90.44 203 TYR A O 1
ATOM 1554 N N . THR A 1 204 ? 12.990 3.459 -9.686 1.00 89.12 204 THR A N 1
ATOM 1555 C CA . THR A 1 204 ? 13.011 2.554 -10.845 1.00 89.12 204 THR A CA 1
ATOM 1556 C C . THR A 1 204 ? 13.181 3.296 -12.177 1.00 89.12 204 THR A C 1
ATOM 1558 O O . THR A 1 204 ? 14.057 2.890 -12.933 1.00 89.12 204 THR A O 1
ATOM 1561 N N . PRO A 1 205 ? 12.471 4.407 -12.470 1.00 88.38 205 PRO A N 1
ATOM 1562 C CA . PRO A 1 205 ? 12.696 5.161 -13.706 1.00 88.38 205 PRO A CA 1
ATOM 1563 C C . PRO A 1 205 ? 14.124 5.707 -13.832 1.00 88.38 205 PRO A C 1
ATOM 1565 O O . PRO A 1 205 ? 14.715 5.621 -14.901 1.00 88.38 205 PRO A O 1
ATOM 1568 N N . ALA A 1 206 ? 14.701 6.208 -12.732 1.00 91.25 206 ALA A N 1
ATOM 1569 C CA . ALA A 1 206 ? 16.084 6.682 -12.712 1.00 91.25 206 ALA A CA 1
ATOM 1570 C C . ALA A 1 206 ? 17.077 5.537 -12.962 1.00 91.25 206 ALA A C 1
ATOM 1572 O O . ALA A 1 206 ? 18.009 5.693 -13.741 1.00 91.25 206 ALA A O 1
ATOM 1573 N N . LYS A 1 207 ? 16.852 4.368 -12.347 1.00 90.81 207 LYS A N 1
ATOM 1574 C CA . LYS A 1 207 ? 17.670 3.167 -12.570 1.00 90.81 207 LYS A CA 1
ATOM 1575 C C . LYS A 1 207 ? 17.589 2.689 -14.016 1.00 90.81 207 LYS A C 1
ATOM 1577 O O . LYS A 1 207 ? 18.624 2.401 -14.590 1.00 90.81 207 LYS A O 1
ATOM 1582 N N . ILE A 1 208 ? 16.391 2.653 -14.605 1.00 88.00 208 ILE A N 1
ATOM 1583 C CA . ILE A 1 208 ? 16.203 2.277 -16.013 1.00 88.00 208 ILE A CA 1
ATOM 1584 C C . ILE A 1 208 ? 16.943 3.259 -16.923 1.00 88.00 208 ILE A C 1
ATOM 1586 O O . ILE A 1 208 ? 17.730 2.822 -17.753 1.00 88.00 208 ILE A O 1
ATOM 1590 N N . ALA A 1 209 ? 16.745 4.569 -16.742 1.00 88.25 209 ALA A N 1
ATOM 1591 C CA . ALA A 1 209 ? 17.428 5.589 -17.538 1.00 88.25 209 ALA A CA 1
ATOM 1592 C C . ALA A 1 209 ? 18.958 5.482 -17.415 1.00 88.25 209 ALA A C 1
ATOM 1594 O O . ALA A 1 209 ? 19.659 5.538 -18.422 1.00 88.25 209 ALA A O 1
ATOM 1595 N N . LEU A 1 210 ? 19.469 5.244 -16.201 1.00 92.31 210 LEU A N 1
ATOM 1596 C CA . LEU A 1 210 ? 20.894 5.033 -15.961 1.00 92.31 210 LEU A CA 1
ATOM 1597 C C . LEU A 1 210 ? 21.402 3.760 -16.647 1.00 92.31 210 LEU A C 1
ATOM 1599 O O . LEU A 1 210 ? 22.428 3.802 -17.312 1.00 92.31 210 LEU A O 1
ATOM 1603 N N . SER A 1 211 ? 20.689 2.639 -16.517 1.00 85.50 211 SER A N 1
ATOM 1604 C CA . SER A 1 211 ? 21.051 1.377 -17.168 1.00 85.50 211 SER A CA 1
ATOM 1605 C C . SER A 1 211 ? 21.049 1.496 -18.691 1.00 85.50 211 SER A C 1
ATOM 1607 O O . SER A 1 211 ? 21.958 0.976 -19.330 1.00 85.50 211 SER A O 1
ATOM 1609 N N . VAL A 1 212 ? 20.079 2.210 -19.271 1.00 84.94 212 VAL A N 1
ATOM 1610 C CA . VAL A 1 212 ? 20.042 2.504 -20.711 1.00 84.94 212 VAL A CA 1
ATOM 1611 C C . VAL A 1 212 ? 21.233 3.374 -21.105 1.00 84.94 212 VAL A C 1
ATOM 1613 O O . VAL A 1 212 ? 21.947 3.015 -22.032 1.00 84.94 212 VAL A O 1
ATOM 1616 N N . GLY A 1 213 ? 21.504 4.463 -20.379 1.00 85.19 213 GLY A N 1
ATOM 1617 C CA . GLY A 1 213 ? 22.648 5.336 -20.657 1.00 85.19 213 GLY A CA 1
ATOM 1618 C C . GLY A 1 213 ? 23.987 4.597 -20.587 1.00 85.19 213 GLY A C 1
ATOM 1619 O O . GLY A 1 213 ? 24.785 4.681 -21.516 1.00 85.19 213 GLY A O 1
ATOM 1620 N N . LEU A 1 214 ? 24.208 3.799 -19.537 1.00 88.62 214 LEU A N 1
ATOM 1621 C CA . LEU A 1 214 ? 25.413 2.976 -19.389 1.00 88.62 214 LEU A CA 1
ATOM 1622 C C . LEU A 1 214 ? 25.512 1.884 -20.461 1.00 88.62 214 LEU A C 1
ATOM 1624 O O . LEU A 1 214 ? 26.601 1.633 -20.963 1.00 88.62 214 LEU A O 1
ATOM 1628 N N . GLY A 1 215 ? 24.395 1.257 -20.837 1.00 84.69 215 GLY A N 1
ATOM 1629 C CA . GLY A 1 215 ? 24.359 0.265 -21.913 1.00 84.69 215 GLY A CA 1
ATOM 1630 C C . GLY A 1 215 ? 24.704 0.871 -23.274 1.00 84.69 215 GLY A C 1
ATOM 1631 O O . GLY A 1 215 ? 25.518 0.311 -24.006 1.00 84.69 215 GLY A O 1
ATOM 1632 N N . VAL A 1 216 ? 24.151 2.048 -23.584 1.00 84.25 216 VAL A N 1
ATOM 1633 C CA . VAL A 1 216 ? 24.477 2.807 -24.801 1.00 84.25 216 VAL A CA 1
ATOM 1634 C C . VAL A 1 216 ? 25.941 3.246 -24.780 1.00 84.25 216 VAL A C 1
ATOM 1636 O O . VAL A 1 216 ? 26.630 3.056 -25.776 1.00 84.25 216 VAL A O 1
ATOM 1639 N N . LEU A 1 217 ? 26.445 3.745 -23.643 1.00 86.50 217 LEU A N 1
ATOM 1640 C CA . LEU A 1 217 ? 27.858 4.110 -23.478 1.00 86.50 217 LEU A CA 1
ATOM 1641 C C . LEU A 1 217 ? 28.786 2.921 -23.718 1.00 86.50 217 LEU A C 1
ATOM 1643 O O . LEU A 1 217 ? 29.782 3.030 -24.420 1.00 86.50 217 LEU A O 1
ATOM 1647 N N . LEU A 1 218 ? 28.456 1.764 -23.146 1.00 85.50 218 LEU A N 1
ATOM 1648 C CA . LEU A 1 218 ? 29.245 0.563 -23.361 1.00 85.50 218 LEU A CA 1
ATOM 1649 C C . LEU A 1 218 ? 29.217 0.175 -24.840 1.00 85.50 218 LEU A C 1
ATOM 1651 O O . LEU A 1 218 ? 30.258 -0.158 -25.383 1.00 85.50 218 LEU A O 1
ATOM 1655 N N . SER A 1 219 ? 28.074 0.297 -25.520 1.00 78.75 219 SER A N 1
ATOM 1656 C CA . SER A 1 219 ? 27.997 0.072 -26.966 1.00 78.75 219 SER A CA 1
ATOM 1657 C C . SER A 1 219 ? 28.918 1.010 -27.752 1.00 78.75 219 SER A C 1
ATOM 1659 O O . SER A 1 219 ? 29.565 0.552 -28.690 1.00 78.75 219 SER A O 1
ATOM 1661 N N . THR A 1 220 ? 29.045 2.285 -27.361 1.00 84.38 220 THR A N 1
ATOM 1662 C CA . THR A 1 220 ? 29.895 3.254 -28.084 1.00 84.38 220 THR A CA 1
ATOM 1663 C C . THR A 1 220 ? 31.361 2.873 -28.056 1.00 84.38 220 THR A C 1
ATOM 1665 O O . THR A 1 220 ? 32.057 3.063 -29.045 1.00 84.38 220 THR A O 1
ATOM 1668 N N . VAL A 1 221 ? 31.834 2.309 -26.941 1.00 86.12 221 VAL A N 1
ATOM 1669 C CA . VAL A 1 221 ? 33.219 1.831 -26.811 1.00 86.12 221 VAL A CA 1
ATOM 1670 C C . VAL A 1 221 ? 33.513 0.725 -27.830 1.00 86.12 221 VAL A C 1
ATOM 1672 O O . VAL A 1 221 ? 34.642 0.594 -28.288 1.00 86.12 221 VAL A O 1
ATOM 1675 N N . TRP A 1 222 ? 32.498 -0.050 -28.219 1.00 83.50 222 TRP A N 1
ATOM 1676 C CA . TRP A 1 222 ? 32.645 -1.159 -29.161 1.00 83.50 222 TRP A CA 1
ATOM 1677 C C . TRP A 1 222 ? 32.357 -0.781 -30.616 1.00 83.50 222 TRP A C 1
ATOM 1679 O O . TRP A 1 222 ? 32.827 -1.490 -31.504 1.00 83.50 222 TRP A O 1
ATOM 1689 N N . THR A 1 223 ? 31.551 0.255 -30.872 1.00 84.88 223 THR A N 1
ATOM 1690 C CA . THR A 1 223 ? 31.168 0.680 -32.233 1.00 84.88 223 THR A CA 1
ATOM 1691 C C . THR A 1 223 ? 31.920 1.916 -32.724 1.00 84.88 223 THR A C 1
ATOM 1693 O O . THR A 1 223 ? 32.029 2.108 -33.928 1.00 84.88 223 THR A O 1
ATOM 1696 N N . GLY A 1 224 ? 32.441 2.754 -31.823 1.00 87.56 224 GLY A N 1
ATOM 1697 C CA . GLY A 1 224 ? 33.091 4.026 -32.158 1.00 87.56 224 GLY A CA 1
ATOM 1698 C C . GLY A 1 224 ? 32.126 5.163 -32.522 1.00 87.56 224 GLY A C 1
ATOM 1699 O O . GLY A 1 224 ? 32.566 6.235 -32.930 1.00 87.56 224 GLY A O 1
ATOM 1700 N N . GLU A 1 225 ? 30.812 4.969 -32.382 1.00 87.19 225 GLU A N 1
ATOM 1701 C CA . GLU A 1 225 ? 29.817 5.961 -32.800 1.00 87.19 225 GLU A CA 1
ATOM 1702 C C . GLU A 1 225 ? 29.663 7.113 -31.792 1.00 87.19 225 GLU A C 1
ATOM 1704 O O . GLU A 1 225 ? 29.165 6.938 -30.676 1.00 87.19 225 GLU A O 1
ATOM 1709 N N . VAL A 1 226 ? 30.015 8.331 -32.216 1.00 88.50 226 VAL A N 1
ATOM 1710 C CA . VAL A 1 226 ? 29.962 9.544 -31.376 1.00 88.50 226 VAL A CA 1
ATOM 1711 C C . VAL A 1 226 ? 28.526 9.947 -31.009 1.00 88.50 226 VAL A C 1
ATOM 1713 O O . VAL A 1 226 ? 28.284 10.426 -29.902 1.00 88.50 226 VAL A O 1
ATOM 1716 N N . VAL A 1 227 ? 27.546 9.717 -31.890 1.00 84.31 227 VAL A N 1
ATOM 1717 C CA . VAL A 1 227 ? 26.130 10.065 -31.639 1.00 84.31 227 VAL A CA 1
ATOM 1718 C C . VAL A 1 227 ? 25.586 9.343 -30.402 1.00 84.31 227 VAL A C 1
ATOM 1720 O O . VAL A 1 227 ? 24.853 9.928 -29.600 1.00 84.31 227 VAL A O 1
ATOM 1723 N N . LEU A 1 228 ? 25.997 8.093 -30.191 1.00 81.94 228 LEU A N 1
ATOM 1724 C CA . LEU A 1 228 ? 25.585 7.307 -29.035 1.00 81.94 228 LEU A CA 1
ATOM 1725 C C . LEU A 1 228 ? 26.135 7.882 -27.709 1.00 81.94 228 LEU A C 1
ATOM 1727 O O . LEU A 1 228 ? 25.496 7.730 -26.666 1.00 81.94 228 LEU A O 1
ATOM 1731 N N . VAL A 1 229 ? 27.263 8.606 -27.732 1.00 88.50 229 VAL A N 1
ATOM 1732 C CA . VAL A 1 229 ? 27.813 9.285 -26.541 1.00 88.50 229 VAL A CA 1
ATOM 1733 C C . VAL A 1 229 ? 26.874 10.401 -26.088 1.00 88.50 229 VAL A C 1
ATOM 1735 O O . VAL A 1 229 ? 26.568 10.504 -24.899 1.00 88.50 229 VAL A O 1
ATOM 1738 N N . ALA A 1 230 ? 26.352 11.197 -27.027 1.00 89.56 230 ALA A N 1
ATOM 1739 C CA . ALA A 1 230 ? 25.377 12.242 -26.719 1.00 89.56 230 ALA A CA 1
ATOM 1740 C C . ALA A 1 230 ? 24.077 11.649 -26.144 1.00 89.56 230 ALA A C 1
ATOM 1742 O O . ALA A 1 230 ? 23.573 12.134 -25.130 1.00 89.56 230 ALA A O 1
ATOM 1743 N N . ILE A 1 231 ? 23.572 10.556 -26.731 1.00 85.88 231 ILE A N 1
ATOM 1744 C CA . ILE A 1 231 ? 22.384 9.843 -26.228 1.00 85.88 231 ILE A CA 1
ATOM 1745 C C . ILE A 1 231 ? 22.616 9.332 -24.800 1.00 85.88 231 ILE A C 1
ATOM 1747 O O . ILE A 1 231 ? 21.759 9.510 -23.930 1.00 85.88 231 ILE A O 1
ATOM 1751 N N . SER A 1 232 ? 23.783 8.741 -24.536 1.00 88.81 232 SER A N 1
ATOM 1752 C CA . SER A 1 232 ? 24.167 8.289 -23.198 1.00 88.81 232 SER A CA 1
ATOM 1753 C C . SER A 1 232 ? 24.209 9.441 -22.187 1.00 88.81 232 SER A C 1
ATOM 1755 O O . SER A 1 232 ? 23.607 9.337 -21.115 1.00 88.81 232 SER A O 1
ATOM 1757 N N . ALA A 1 233 ? 24.840 10.565 -22.543 1.00 93.69 233 ALA A N 1
ATOM 1758 C CA . ALA A 1 233 ? 24.928 11.739 -21.679 1.00 93.69 233 ALA A CA 1
ATOM 1759 C C . ALA A 1 233 ? 23.537 12.283 -21.307 1.00 93.69 233 ALA A C 1
ATOM 1761 O O . ALA A 1 233 ? 23.272 12.560 -20.134 1.00 93.69 233 ALA A O 1
ATOM 1762 N N . VAL A 1 234 ? 22.618 12.363 -22.277 1.00 94.88 234 VAL A N 1
ATOM 1763 C CA . VAL A 1 234 ? 21.223 12.765 -22.034 1.00 94.88 234 VAL A CA 1
ATOM 1764 C C . VAL A 1 234 ? 20.514 11.771 -21.111 1.00 94.88 234 VAL A C 1
ATOM 1766 O O . VAL A 1 234 ? 19.869 12.186 -20.147 1.00 94.88 234 VAL A O 1
ATOM 1769 N N . ALA A 1 235 ? 20.652 10.464 -21.346 1.00 89.06 235 ALA A N 1
ATOM 1770 C CA . ALA A 1 235 ? 20.027 9.437 -20.511 1.00 89.06 235 ALA A CA 1
ATOM 1771 C C . ALA A 1 235 ? 20.536 9.472 -19.056 1.00 89.06 235 ALA A C 1
ATOM 1773 O O . ALA A 1 235 ? 19.738 9.381 -18.117 1.00 89.06 235 ALA A O 1
ATOM 1774 N N . VAL A 1 236 ? 21.843 9.672 -18.855 1.00 94.12 236 VAL A N 1
ATOM 1775 C CA . VAL A 1 236 ? 22.456 9.833 -17.527 1.00 94.12 236 VAL A CA 1
ATOM 1776 C C . VAL A 1 236 ? 21.958 11.111 -16.850 1.00 94.12 236 VAL A C 1
ATOM 1778 O O . VAL A 1 236 ? 21.573 11.064 -15.681 1.00 94.12 236 VAL A O 1
ATOM 1781 N N . LEU A 1 237 ? 21.881 12.237 -17.567 1.00 96.56 237 LEU A N 1
ATOM 1782 C CA . LEU A 1 237 ? 21.341 13.488 -17.023 1.00 96.56 237 LEU A CA 1
ATOM 1783 C C . LEU A 1 237 ? 19.882 13.321 -16.574 1.00 96.56 237 LEU A C 1
ATOM 1785 O O . LEU A 1 237 ? 19.525 13.703 -15.457 1.00 96.56 237 LEU A O 1
ATOM 1789 N N . VAL A 1 238 ? 19.047 12.684 -17.402 1.00 96.06 238 VAL A N 1
ATOM 1790 C CA . VAL A 1 238 ? 17.660 12.345 -17.051 1.00 96.06 238 VAL A CA 1
ATOM 1791 C C . VAL A 1 238 ? 17.620 11.460 -15.804 1.00 96.06 238 VAL A C 1
ATOM 1793 O O . VAL A 1 238 ? 16.834 11.725 -14.890 1.00 96.06 238 VAL A O 1
ATOM 1796 N N . ALA A 1 239 ? 18.487 10.449 -15.712 1.00 94.75 239 ALA A N 1
ATOM 1797 C CA . ALA A 1 239 ? 18.579 9.591 -14.536 1.00 94.75 239 ALA A CA 1
ATOM 1798 C C . ALA A 1 239 ? 18.919 10.381 -13.263 1.00 94.75 239 ALA A C 1
ATOM 1800 O O . ALA A 1 239 ? 18.263 10.185 -12.238 1.00 94.75 239 ALA A O 1
ATOM 1801 N N . VAL A 1 240 ? 19.881 11.310 -13.327 1.00 97.19 240 VAL A N 1
ATOM 1802 C CA . VAL A 1 240 ? 20.262 12.183 -12.204 1.00 97.19 240 VAL A CA 1
ATOM 1803 C C . VAL A 1 240 ? 19.086 13.057 -11.770 1.00 97.19 240 VAL A C 1
ATOM 1805 O O . VAL A 1 240 ? 18.757 13.091 -10.582 1.00 97.19 240 VAL A O 1
ATOM 1808 N N . VAL A 1 241 ? 18.395 13.710 -12.709 1.00 97.06 241 VAL A N 1
ATOM 1809 C CA . VAL A 1 241 ? 17.223 14.552 -12.408 1.00 97.06 241 VAL A CA 1
ATOM 1810 C C . VAL A 1 241 ? 16.116 13.734 -11.733 1.00 97.06 241 VAL A C 1
ATOM 1812 O O . VAL A 1 241 ? 15.582 14.138 -10.694 1.00 97.06 241 VAL A O 1
ATOM 1815 N N . LEU A 1 242 ? 15.795 12.555 -12.275 1.00 95.25 242 LEU A N 1
ATOM 1816 C CA . LEU A 1 242 ? 14.796 11.651 -11.700 1.00 95.25 242 LEU A CA 1
ATOM 1817 C C . LEU A 1 242 ? 15.211 11.151 -10.311 1.00 95.25 242 LEU A C 1
ATOM 1819 O O . LEU A 1 242 ? 14.376 11.093 -9.405 1.00 95.25 242 LEU A O 1
ATOM 1823 N N . PHE A 1 243 ? 16.491 10.834 -10.117 1.00 95.31 243 PHE A N 1
ATOM 1824 C CA . PHE A 1 243 ? 17.033 10.390 -8.837 1.00 95.31 243 PHE A CA 1
ATOM 1825 C C . PHE A 1 243 ? 16.949 11.486 -7.770 1.00 95.31 243 PHE A C 1
ATOM 1827 O O . PHE A 1 243 ? 16.462 11.227 -6.668 1.00 95.31 243 PHE A O 1
ATOM 1834 N N . VAL A 1 244 ? 17.358 12.718 -8.092 1.00 95.50 244 VAL A N 1
ATOM 1835 C CA . VAL A 1 244 ? 17.266 13.870 -7.179 1.00 95.50 244 VAL A CA 1
ATOM 1836 C C . VAL A 1 244 ? 15.810 14.149 -6.816 1.00 95.50 244 VAL A C 1
ATOM 1838 O O . VAL A 1 244 ? 15.495 14.333 -5.638 1.00 95.50 244 VAL A O 1
ATOM 1841 N N . ARG A 1 245 ? 14.897 14.117 -7.796 1.00 93.69 245 ARG A N 1
ATOM 1842 C CA . ARG A 1 245 ? 13.458 14.290 -7.554 1.00 93.69 245 ARG A CA 1
ATOM 1843 C C . ARG A 1 245 ? 12.901 13.207 -6.629 1.00 93.69 245 ARG A C 1
ATOM 1845 O O . ARG A 1 245 ? 12.186 13.531 -5.682 1.00 93.69 245 ARG A O 1
ATOM 1852 N N . ALA A 1 246 ? 13.239 11.940 -6.871 1.00 91.00 246 ALA A N 1
ATOM 1853 C CA . ALA A 1 246 ? 12.830 10.830 -6.015 1.00 91.00 246 ALA A CA 1
ATOM 1854 C C . ALA A 1 246 ? 13.410 10.972 -4.599 1.00 91.00 246 ALA A C 1
ATOM 1856 O O . ALA A 1 246 ? 12.670 10.844 -3.630 1.00 91.00 246 ALA A O 1
ATOM 1857 N N . ARG A 1 247 ? 14.694 11.332 -4.464 1.00 92.31 247 ARG A N 1
ATOM 1858 C CA . ARG A 1 247 ? 15.350 11.560 -3.166 1.00 92.31 247 ARG A CA 1
ATOM 1859 C C . ARG A 1 247 ? 14.687 12.673 -2.365 1.00 92.31 247 ARG A C 1
ATOM 1861 O O . ARG A 1 247 ? 14.420 12.464 -1.188 1.00 92.31 247 ARG A O 1
ATOM 1868 N N . LYS A 1 248 ? 14.383 13.819 -2.984 1.00 89.50 248 LYS A N 1
ATOM 1869 C CA . LYS A 1 248 ? 13.671 14.915 -2.305 1.00 89.50 248 LYS A CA 1
ATOM 1870 C C . LYS A 1 248 ? 12.292 14.468 -1.817 1.00 89.50 248 LYS A C 1
ATOM 1872 O O . LYS A 1 248 ? 11.925 14.763 -0.690 1.00 89.50 248 LYS A O 1
ATOM 1877 N N . ARG A 1 249 ? 11.557 13.707 -2.634 1.00 86.81 249 ARG A N 1
ATOM 1878 C CA . ARG A 1 249 ? 10.214 13.218 -2.285 1.00 86.81 249 ARG A CA 1
ATOM 1879 C C . ARG A 1 249 ? 10.216 12.119 -1.215 1.00 86.81 249 ARG A C 1
ATOM 1881 O O . ARG A 1 249 ? 9.236 11.962 -0.500 1.00 86.81 249 ARG A O 1
ATOM 1888 N N . LEU A 1 250 ? 11.294 11.344 -1.129 1.00 89.06 250 LEU A N 1
ATOM 1889 C CA . LEU A 1 250 ? 11.423 10.202 -0.222 1.00 89.06 250 LEU A CA 1
ATOM 1890 C C . LEU A 1 250 ? 12.250 10.484 1.030 1.00 89.06 250 LEU A C 1
ATOM 1892 O O . LEU A 1 250 ? 12.426 9.573 1.835 1.00 89.06 250 LEU A O 1
ATOM 1896 N N . GLY A 1 251 ? 12.758 11.707 1.203 1.00 87.50 251 GLY A N 1
ATOM 1897 C CA . GLY A 1 251 ? 13.643 12.059 2.314 1.00 87.50 251 GLY A CA 1
ATOM 1898 C C . GLY A 1 251 ? 13.083 11.617 3.667 1.00 87.50 251 GLY A C 1
ATOM 1899 O O . GLY A 1 251 ? 13.729 10.832 4.362 1.00 87.50 251 GLY A O 1
ATOM 1900 N N . GLY A 1 252 ? 11.846 12.012 3.983 1.00 88.88 252 GLY A N 1
ATOM 1901 C CA . GLY A 1 252 ? 11.164 11.593 5.212 1.00 88.88 252 GLY A CA 1
ATOM 1902 C C . GLY A 1 252 ? 10.922 10.080 5.288 1.00 88.88 252 GLY A C 1
ATOM 1903 O O . GLY A 1 252 ? 11.213 9.447 6.299 1.00 88.88 252 GLY A O 1
ATOM 1904 N N . TRP A 1 253 ? 10.515 9.456 4.179 1.00 91.38 253 TRP A N 1
ATOM 1905 C CA . TRP A 1 253 ? 10.266 8.011 4.103 1.00 91.38 253 TRP A CA 1
ATOM 1906 C C . TRP A 1 253 ? 11.505 7.158 4.394 1.00 91.38 253 TRP A C 1
ATOM 1908 O O . TRP A 1 253 ? 11.383 6.080 4.970 1.00 91.38 253 TRP A O 1
ATOM 1918 N N . THR A 1 254 ? 12.706 7.620 4.034 1.00 90.00 254 THR A N 1
ATOM 1919 C CA . THR A 1 254 ? 13.947 6.898 4.374 1.00 90.00 254 THR A CA 1
ATOM 1920 C C . THR A 1 254 ? 14.255 6.899 5.870 1.00 90.00 254 THR A C 1
ATOM 1922 O O . THR A 1 254 ? 14.924 5.981 6.340 1.00 90.00 254 THR A O 1
ATOM 1925 N N . LYS A 1 255 ? 13.725 7.878 6.613 1.00 93.62 255 LYS A N 1
ATOM 1926 C CA . LYS A 1 255 ? 13.862 7.999 8.067 1.00 93.62 255 LYS A CA 1
ATOM 1927 C C . LYS A 1 255 ? 12.712 7.350 8.833 1.00 93.62 255 LYS A C 1
ATOM 1929 O O . LYS A 1 255 ? 12.763 7.323 10.051 1.00 93.62 255 LYS A O 1
ATOM 1934 N N . LEU A 1 256 ? 11.708 6.791 8.152 1.00 95.69 256 LEU A N 1
ATOM 1935 C CA . LEU A 1 256 ? 10.471 6.310 8.776 1.00 95.69 256 LEU A CA 1
ATOM 1936 C C . LEU A 1 256 ? 10.702 5.388 9.983 1.00 95.69 256 LEU A C 1
ATOM 1938 O O . LEU A 1 256 ? 9.996 5.511 10.971 1.00 95.69 256 LEU A O 1
ATOM 1942 N N . ARG A 1 257 ? 11.712 4.509 9.941 1.00 96.00 257 ARG A N 1
ATOM 1943 C CA . ARG A 1 257 ? 12.056 3.670 11.100 1.00 96.00 257 ARG A CA 1
ATOM 1944 C C . ARG A 1 257 ? 12.487 4.509 12.309 1.00 96.00 257 ARG A C 1
ATOM 1946 O O . ARG A 1 257 ? 11.906 4.350 13.367 1.00 96.00 257 ARG A O 1
ATOM 1953 N N . GLN A 1 258 ? 13.421 5.438 12.110 1.00 96.69 258 GLN A N 1
ATOM 1954 C CA . GLN A 1 258 ? 13.876 6.362 13.151 1.00 96.69 258 GLN A CA 1
ATOM 1955 C C . GLN A 1 258 ? 12.726 7.230 13.683 1.00 96.69 258 GLN A C 1
ATOM 1957 O O . GLN A 1 258 ? 12.666 7.493 14.874 1.00 96.69 258 GLN A O 1
ATOM 1962 N N . LEU A 1 259 ? 11.807 7.660 12.812 1.00 97.31 259 LEU A N 1
ATOM 1963 C CA . LEU A 1 259 ? 10.633 8.438 13.222 1.00 97.31 259 LEU A CA 1
ATOM 1964 C C . LEU A 1 259 ? 9.667 7.617 14.089 1.00 97.31 259 LEU A C 1
ATOM 1966 O O . LEU A 1 259 ? 9.040 8.166 14.980 1.00 97.31 259 LEU A O 1
ATOM 1970 N N . LEU A 1 260 ? 9.549 6.310 13.842 1.00 97.62 260 LEU A N 1
ATOM 1971 C CA . LEU A 1 260 ? 8.755 5.398 14.672 1.00 97.62 260 LEU A CA 1
ATOM 1972 C C . LEU A 1 260 ? 9.455 5.022 15.986 1.00 97.62 260 LEU A C 1
ATOM 1974 O O . LEU A 1 260 ? 8.790 4.653 16.947 1.00 97.62 260 LEU A O 1
ATOM 1978 N N . ASP A 1 261 ? 10.784 5.106 16.027 1.00 97.50 261 ASP A N 1
ATOM 1979 C CA . ASP A 1 261 ? 11.582 4.918 17.244 1.00 97.50 261 ASP A CA 1
ATOM 1980 C C . ASP A 1 261 ? 11.518 6.149 18.179 1.00 97.50 261 ASP A C 1
ATOM 1982 O O . ASP A 1 261 ? 12.046 6.095 19.285 1.00 97.50 261 ASP A O 1
ATOM 1986 N N . ALA A 1 262 ? 10.893 7.258 17.753 1.00 97.25 262 ALA A N 1
ATOM 1987 C CA . ALA A 1 262 ? 10.874 8.522 18.496 1.00 97.25 262 ALA A CA 1
ATOM 1988 C C . ALA A 1 262 ? 10.065 8.470 19.804 1.00 97.25 262 ALA A C 1
ATOM 1990 O O . ALA A 1 262 ? 10.292 9.288 20.690 1.00 97.25 262 ALA A O 1
ATOM 1991 N N . GLY A 1 263 ? 9.129 7.529 19.935 1.00 97.31 263 GLY A N 1
ATOM 1992 C CA . GLY A 1 263 ? 8.324 7.369 21.142 1.00 97.31 263 GLY A CA 1
ATOM 1993 C C . GLY A 1 263 ? 7.023 6.604 20.898 1.00 97.31 263 GLY A C 1
ATOM 1994 O O . GLY A 1 263 ? 6.806 6.093 19.790 1.00 97.31 263 GLY A O 1
ATOM 1995 N N . PRO A 1 264 ? 6.172 6.490 21.932 1.00 97.75 264 PRO A N 1
ATOM 1996 C CA . PRO A 1 264 ? 4.868 5.849 21.822 1.00 97.75 264 PRO A CA 1
ATOM 1997 C C . PRO A 1 264 ? 3.933 6.623 20.893 1.00 97.75 264 PRO A C 1
ATOM 1999 O O . PRO A 1 264 ? 4.179 7.775 20.522 1.00 97.75 264 PRO A O 1
ATOM 2002 N N . TRP A 1 265 ? 2.843 5.974 20.495 1.00 97.50 265 TRP A N 1
ATOM 2003 C CA . TRP A 1 265 ? 1.811 6.623 19.701 1.00 97.50 265 TRP A CA 1
ATOM 2004 C C . TRP A 1 265 ? 0.983 7.585 20.556 1.00 97.50 265 TRP A C 1
ATOM 2006 O O . TRP A 1 265 ? 0.370 7.179 21.540 1.00 97.50 265 TRP A O 1
ATOM 2016 N N . GLN A 1 266 ? 0.855 8.832 20.111 1.00 97.19 266 GLN A N 1
ATOM 2017 C CA . GLN A 1 266 ? -0.016 9.833 20.716 1.00 97.19 266 GLN A CA 1
ATOM 2018 C C . GLN A 1 266 ? -1.129 10.241 19.752 1.00 97.19 266 GLN A C 1
ATOM 2020 O O . GLN A 1 266 ? -0.875 10.583 18.598 1.00 97.19 266 GLN A O 1
ATOM 2025 N N . ARG A 1 267 ? -2.382 10.205 20.213 1.00 97.31 267 ARG A N 1
ATOM 2026 C CA . ARG A 1 267 ? -3.536 10.606 19.402 1.00 97.31 267 ARG A CA 1
ATOM 2027 C C . ARG A 1 267 ? -3.691 12.122 19.424 1.00 97.31 267 ARG A C 1
ATOM 2029 O O . ARG A 1 267 ? -3.778 12.706 20.498 1.00 97.31 267 ARG A O 1
ATOM 2036 N N . VAL A 1 268 ? -3.810 12.731 18.249 1.00 97.62 268 VAL A N 1
ATOM 2037 C CA . VAL A 1 268 ? -4.005 14.176 18.082 1.00 97.62 268 VAL A CA 1
ATOM 2038 C C . VAL A 1 268 ? -5.184 14.464 17.144 1.00 97.62 268 VAL A C 1
ATOM 2040 O O . VAL A 1 268 ? -5.412 13.696 16.199 1.00 97.62 268 VAL A O 1
ATOM 2043 N N . PRO A 1 269 ? -5.962 15.537 17.376 1.00 98.19 269 PRO A N 1
ATOM 2044 C CA . PRO A 1 269 ? -6.907 16.044 16.390 1.00 98.19 269 PRO A CA 1
ATOM 2045 C C . PRO A 1 269 ? -6.215 16.418 15.078 1.00 98.19 269 PRO A C 1
ATOM 2047 O O . PRO A 1 269 ? -5.085 16.910 15.069 1.00 98.19 269 PRO A O 1
ATOM 2050 N N . ALA A 1 270 ? -6.895 16.155 13.968 1.00 97.88 270 ALA A N 1
ATOM 2051 C CA . ALA A 1 270 ? -6.363 16.352 12.633 1.00 97.88 270 ALA A CA 1
ATOM 2052 C C . ALA A 1 270 ? -7.474 16.743 11.655 1.00 97.88 270 ALA A C 1
ATOM 2054 O O . ALA A 1 270 ? -8.474 16.038 11.521 1.00 97.88 270 ALA A O 1
ATOM 2055 N N . GLU A 1 271 ? -7.254 17.832 10.929 1.00 97.94 271 GLU A N 1
ATOM 2056 C CA . GLU A 1 271 ? -8.128 18.326 9.869 1.00 97.94 271 GLU A CA 1
ATOM 2057 C C . GLU A 1 271 ? -7.379 18.212 8.542 1.00 97.94 271 GLU A C 1
ATOM 2059 O O . GLU A 1 271 ? -6.310 18.793 8.372 1.00 97.94 271 GLU A O 1
ATOM 2064 N N . LEU A 1 272 ? -7.901 17.408 7.616 1.00 97.69 272 LEU A N 1
ATOM 2065 C CA . LEU A 1 272 ? -7.326 17.265 6.281 1.00 97.69 272 LEU A CA 1
ATOM 2066 C C . LEU A 1 272 ? -7.809 18.414 5.391 1.00 97.69 272 LEU A C 1
ATOM 2068 O O . LEU A 1 272 ? -9.015 18.634 5.292 1.00 97.69 272 LEU A O 1
ATOM 2072 N N . ASP A 1 273 ? -6.891 19.091 4.701 1.00 96.94 273 ASP A N 1
ATOM 2073 C CA . ASP A 1 273 ? -7.268 20.148 3.766 1.00 96.94 273 ASP A CA 1
ATOM 2074 C C . ASP A 1 273 ? -7.895 19.532 2.504 1.00 96.94 273 ASP A C 1
ATOM 2076 O O . ASP A 1 273 ? -7.320 18.646 1.860 1.00 96.94 273 ASP A O 1
ATOM 2080 N N . GLU A 1 274 ? -9.080 20.017 2.131 1.00 93.75 274 GLU A N 1
ATOM 2081 C CA . GLU A 1 274 ? -9.809 19.578 0.941 1.00 93.75 274 GLU A CA 1
ATOM 2082 C C . GLU A 1 274 ? -9.650 20.572 -0.226 1.00 93.75 274 GLU A C 1
ATOM 2084 O O . GLU A 1 274 ? -9.518 21.776 -0.000 1.00 93.75 274 GLU A O 1
ATOM 2089 N N . PRO A 1 275 ? -9.716 20.108 -1.489 1.00 93.69 275 PRO A N 1
ATOM 2090 C CA . PRO A 1 275 ? -9.943 18.726 -1.909 1.00 93.69 275 PRO A CA 1
ATOM 2091 C C . PRO A 1 275 ? -8.660 17.878 -1.913 1.00 93.69 275 PRO A C 1
ATOM 2093 O O . PRO A 1 275 ? -7.671 18.227 -2.558 1.00 93.69 275 PRO A O 1
ATOM 2096 N N . TRP A 1 276 ? -8.708 16.695 -1.293 1.00 93.69 276 TRP A N 1
ATOM 2097 C CA . TRP A 1 276 ? -7.682 15.665 -1.470 1.00 93.69 276 TRP A CA 1
ATOM 2098 C C . TRP A 1 276 ? -8.156 14.562 -2.419 1.00 93.69 276 TRP A C 1
ATOM 2100 O O . TRP A 1 276 ? -9.109 13.819 -2.139 1.00 93.69 276 TRP A O 1
ATOM 2110 N N . GLU A 1 277 ? -7.440 14.413 -3.538 1.00 92.25 277 GLU A N 1
ATOM 2111 C CA . GLU A 1 277 ? -7.715 13.395 -4.548 1.00 92.25 277 GLU A CA 1
ATOM 2112 C C . GLU A 1 277 ? -6.516 12.464 -4.767 1.00 92.25 277 GLU A C 1
ATOM 2114 O O . GLU A 1 277 ? -5.446 12.899 -5.203 1.00 92.25 277 GLU A O 1
ATOM 2119 N N . PRO A 1 278 ? -6.671 11.149 -4.526 1.00 91.19 278 PRO A N 1
ATOM 2120 C CA . PRO A 1 278 ? -5.591 10.207 -4.749 1.00 91.19 278 PRO A CA 1
ATOM 2121 C C . PRO A 1 278 ? -5.277 10.091 -6.239 1.00 91.19 278 PRO A C 1
ATOM 2123 O O . PRO A 1 278 ? -6.158 9.890 -7.078 1.00 91.19 278 PRO A O 1
ATOM 2126 N N . GLY A 1 279 ? -3.985 10.071 -6.563 1.00 88.31 279 GLY A N 1
ATOM 2127 C CA . GLY A 1 279 ? -3.536 9.721 -7.899 1.00 88.31 279 GLY A CA 1
ATOM 2128 C C . GLY A 1 279 ? -3.839 8.261 -8.253 1.00 88.31 279 GLY A C 1
ATOM 2129 O O . GLY A 1 279 ? -4.337 7.454 -7.466 1.00 88.31 279 GLY A O 1
ATOM 2130 N N . ARG A 1 280 ? -3.427 7.861 -9.458 1.00 81.25 280 ARG A N 1
ATOM 2131 C CA . ARG A 1 280 ? -3.660 6.515 -10.018 1.00 81.25 280 ARG A CA 1
ATOM 2132 C C . ARG A 1 280 ? -3.177 5.342 -9.153 1.00 81.25 280 ARG A C 1
ATOM 2134 O O . ARG A 1 280 ? -3.641 4.228 -9.377 1.00 81.25 280 ARG A O 1
ATOM 2141 N N . ARG A 1 281 ? -2.227 5.580 -8.246 1.00 80.69 281 ARG A N 1
ATOM 2142 C CA . ARG A 1 281 ? -1.637 4.578 -7.342 1.00 80.69 281 ARG A CA 1
ATOM 2143 C C . ARG A 1 281 ? -2.259 4.582 -5.940 1.00 80.69 281 ARG A C 1
ATOM 2145 O O . ARG A 1 281 ? -1.804 3.824 -5.102 1.00 80.69 281 ARG A O 1
ATOM 2152 N N . GLY A 1 282 ? -3.269 5.417 -5.685 1.00 86.25 282 GLY A N 1
ATOM 2153 C CA . GLY A 1 282 ? -3.895 5.536 -4.364 1.00 86.25 282 GLY A CA 1
ATOM 2154 C C . GLY A 1 282 ? -3.164 6.462 -3.387 1.00 86.25 282 GLY A C 1
ATOM 2155 O O . GLY A 1 282 ? -3.550 6.504 -2.223 1.00 86.25 282 GLY A O 1
ATOM 2156 N N . TYR A 1 283 ? -2.159 7.199 -3.870 1.00 90.38 283 TYR A N 1
ATOM 2157 C CA . TYR A 1 283 ? -1.370 8.165 -3.104 1.00 90.38 283 TYR A CA 1
ATOM 2158 C C . TYR A 1 283 ? -1.448 9.549 -3.749 1.00 90.38 283 TYR A C 1
ATOM 2160 O O . TYR A 1 283 ? -1.464 9.652 -4.983 1.00 90.38 283 TYR A O 1
ATOM 2168 N N . ALA A 1 284 ? -1.428 10.594 -2.931 1.00 93.44 284 ALA A N 1
ATOM 2169 C CA . ALA A 1 284 ? -1.244 11.979 -3.351 1.00 93.44 284 ALA A CA 1
ATOM 2170 C C . ALA A 1 284 ? -0.572 12.772 -2.226 1.00 93.44 284 ALA A C 1
ATOM 2172 O O . ALA A 1 284 ? -0.617 12.368 -1.068 1.00 93.44 284 ALA A O 1
ATOM 2173 N N . ASP A 1 285 ? 0.089 13.871 -2.574 1.00 95.12 285 ASP A N 1
ATOM 2174 C CA . ASP A 1 285 ? 0.567 14.805 -1.556 1.00 95.12 285 ASP A CA 1
ATOM 2175 C C . ASP A 1 285 ? -0.659 15.498 -0.937 1.00 95.12 285 ASP A C 1
ATOM 2177 O O . ASP A 1 285 ? -1.641 15.741 -1.639 1.00 95.12 285 ASP A O 1
ATOM 2181 N N . ALA A 1 286 ? -0.606 15.786 0.358 1.00 96.94 286 ALA A N 1
ATOM 2182 C CA . ALA A 1 286 ? -1.675 16.481 1.065 1.00 96.94 286 ALA A CA 1
ATOM 2183 C C . ALA A 1 286 ? -1.119 17.517 2.034 1.00 96.94 286 ALA A C 1
ATOM 2185 O O . ALA A 1 286 ? 0.070 17.485 2.372 1.00 96.94 286 ALA A O 1
ATOM 2186 N N . THR A 1 287 ? -1.996 18.392 2.499 1.00 97.50 287 THR A N 1
ATOM 2187 C CA . THR A 1 287 ? -1.772 19.242 3.661 1.00 97.50 287 THR A CA 1
ATOM 2188 C C . THR A 1 287 ? -2.867 18.978 4.684 1.00 97.50 287 THR A C 1
ATOM 2190 O O . THR A 1 287 ? -3.963 18.537 4.340 1.00 97.50 2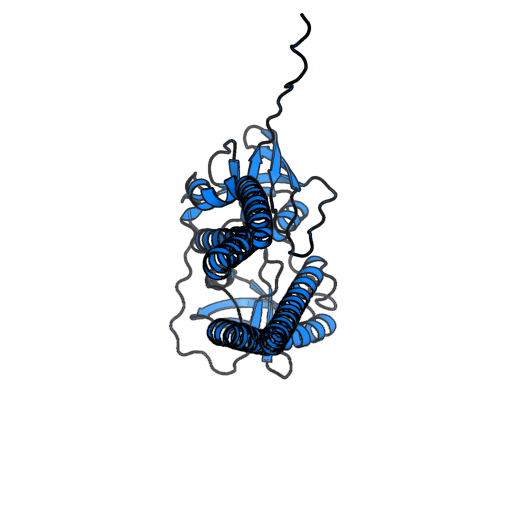87 THR A O 1
ATOM 2193 N N . ALA A 1 288 ? -2.525 19.135 5.953 1.00 98.06 288 ALA A N 1
ATOM 2194 C CA . ALA A 1 288 ? -3.446 18.971 7.061 1.00 98.06 288 ALA A CA 1
ATOM 2195 C C . ALA A 1 288 ? -3.061 19.929 8.182 1.00 98.06 288 ALA A C 1
ATOM 2197 O O . ALA A 1 288 ? -1.905 20.335 8.284 1.00 98.06 288 ALA A O 1
ATOM 2198 N N . THR A 1 289 ? -4.008 20.236 9.053 1.00 98.19 289 THR A N 1
ATOM 2199 C CA . THR A 1 289 ? -3.756 20.941 10.306 1.00 98.19 289 THR A CA 1
ATOM 2200 C C . THR A 1 289 ? -3.871 19.947 11.453 1.00 98.19 289 THR A C 1
ATOM 2202 O O . THR A 1 289 ? -4.905 19.299 11.605 1.00 98.19 289 THR A O 1
ATOM 2205 N N . LEU A 1 290 ? -2.810 19.800 12.246 1.00 97.94 290 LEU A N 1
ATOM 2206 C CA . LEU A 1 290 ? -2.825 18.989 13.466 1.00 97.94 290 LEU A CA 1
ATOM 2207 C C . LEU A 1 290 ? -2.948 19.899 14.683 1.00 97.94 290 LEU A C 1
ATOM 2209 O O . LEU A 1 290 ? -2.351 20.973 14.694 1.00 97.94 290 LEU A O 1
ATOM 2213 N N . THR A 1 291 ? -3.688 19.465 15.700 1.00 97.88 291 THR A N 1
ATOM 2214 C CA . THR A 1 291 ? -3.760 20.167 16.989 1.00 97.88 291 THR A CA 1
ATOM 2215 C C . THR A 1 291 ? -2.985 19.370 18.027 1.00 97.88 291 THR A C 1
ATOM 2217 O O . THR A 1 291 ? -3.361 18.242 18.342 1.00 97.88 291 THR A O 1
ATOM 2220 N N . PHE A 1 292 ? -1.897 19.926 18.545 1.00 95.31 292 PHE A N 1
ATOM 2221 C CA . PHE A 1 292 ? -1.053 19.259 19.534 1.00 95.31 292 PHE A CA 1
ATOM 2222 C C . PHE A 1 292 ? -1.627 19.374 20.960 1.00 95.31 292 PHE A C 1
ATOM 2224 O O . PHE A 1 292 ? -2.598 20.105 21.178 1.00 95.31 292 PHE A O 1
ATOM 2231 N N . PRO A 1 293 ? -1.100 18.610 21.941 1.00 92.81 293 PRO A N 1
ATOM 2232 C CA . PRO A 1 293 ? -1.621 18.599 23.314 1.00 92.81 293 PRO A CA 1
ATOM 2233 C C . PRO A 1 293 ? -1.594 19.958 24.027 1.00 92.81 293 PRO A C 1
ATOM 2235 O O . PRO A 1 293 ? -2.391 20.187 24.932 1.00 92.81 293 PRO A O 1
ATOM 2238 N N . ASP A 1 294 ? -0.697 20.851 23.618 1.00 94.12 294 ASP A N 1
ATOM 2239 C CA . ASP A 1 294 ? -0.603 22.243 24.075 1.00 94.12 294 ASP A CA 1
ATOM 2240 C C . ASP A 1 294 ? -1.668 23.167 23.450 1.00 94.12 294 ASP A C 1
ATOM 2242 O O . ASP A 1 294 ? -1.774 24.338 23.815 1.00 94.12 294 ASP A O 1
ATOM 2246 N N . GLY A 1 295 ? -2.478 22.644 22.527 1.00 95.25 295 GLY A N 1
ATOM 2247 C CA . GLY A 1 295 ? -3.477 23.385 21.768 1.00 95.25 295 GLY A CA 1
ATOM 2248 C C . GLY A 1 295 ? -2.924 24.072 20.519 1.00 95.25 295 GLY A C 1
ATOM 2249 O O . GLY A 1 295 ? -3.701 24.698 19.792 1.00 95.25 295 GLY A O 1
ATOM 2250 N N . GLU A 1 296 ? -1.623 23.958 20.229 1.00 95.06 296 GLU A N 1
ATOM 2251 C CA . GLU A 1 296 ? -1.028 24.555 19.039 1.00 95.06 296 GLU A CA 1
ATOM 2252 C C . GLU A 1 296 ? -1.573 23.875 17.778 1.00 95.06 296 GLU A C 1
ATOM 2254 O O . GLU A 1 296 ? -1.575 22.648 17.644 1.00 95.06 296 GLU A O 1
ATOM 2259 N N . ARG A 1 297 ? -2.040 24.689 16.825 1.00 96.69 297 ARG A N 1
ATOM 2260 C CA . ARG A 1 297 ? -2.488 24.227 15.509 1.00 96.69 297 ARG A CA 1
ATOM 2261 C C . ARG A 1 297 ? -1.358 24.382 14.510 1.00 96.69 297 ARG A C 1
ATOM 2263 O O . ARG A 1 297 ? -1.006 25.497 14.129 1.00 96.69 297 ARG A O 1
ATOM 2270 N N . VAL A 1 298 ? -0.835 23.260 14.042 1.00 96.19 298 VAL A N 1
ATOM 2271 C CA . VAL A 1 298 ? 0.338 23.230 13.179 1.00 96.19 298 VAL A CA 1
ATOM 2272 C C . VAL A 1 298 ? -0.033 22.708 11.792 1.00 96.19 298 VAL A C 1
ATOM 2274 O O . VAL A 1 298 ? -0.513 21.575 11.669 1.00 96.19 298 VAL A O 1
ATOM 2277 N N . PRO A 1 299 ? 0.200 23.495 10.724 1.00 97.31 299 PRO A N 1
ATOM 2278 C CA . PRO A 1 299 ? 0.037 23.012 9.365 1.00 97.31 299 PRO A CA 1
ATOM 2279 C C . PRO A 1 299 ? 1.166 22.038 9.017 1.00 97.31 299 PRO A C 1
ATOM 2281 O O . PRO A 1 299 ? 2.349 22.287 9.265 1.00 97.31 299 PRO A O 1
ATOM 2284 N N . VAL A 1 300 ? 0.809 20.921 8.397 1.00 97.50 300 VAL A N 1
ATOM 2285 C CA . VAL A 1 300 ? 1.739 19.860 8.016 1.00 97.50 300 VAL A CA 1
ATOM 2286 C C . VAL A 1 300 ? 1.518 19.441 6.575 1.00 97.50 300 VAL A C 1
ATOM 2288 O O . VAL A 1 300 ? 0.404 19.444 6.055 1.00 97.50 300 VAL A O 1
ATOM 2291 N N . ARG A 1 301 ? 2.600 19.045 5.914 1.00 96.81 301 ARG A N 1
ATOM 2292 C CA . ARG A 1 301 ? 2.594 18.423 4.595 1.00 96.81 301 ARG A CA 1
ATOM 2293 C C . ARG A 1 301 ? 2.743 16.916 4.743 1.00 96.81 301 ARG A C 1
ATOM 2295 O O . ARG A 1 301 ? 3.646 16.442 5.418 1.00 96.81 301 ARG A O 1
ATOM 2302 N N . LEU A 1 302 ? 1.924 16.163 4.023 1.00 96.69 302 LEU A N 1
ATOM 2303 C CA . LEU A 1 302 ? 1.913 14.701 4.015 1.00 96.69 302 LEU A CA 1
ATOM 2304 C C . LEU A 1 302 ? 2.293 14.207 2.605 1.00 96.69 302 LEU A C 1
ATOM 2306 O O . LEU A 1 302 ? 1.419 13.977 1.760 1.00 96.69 302 LEU A O 1
ATOM 2310 N N . PRO A 1 303 ? 3.594 14.112 2.268 1.00 94.44 303 PRO A N 1
ATOM 2311 C CA . PRO A 1 303 ? 4.026 13.655 0.951 1.00 94.44 303 PRO A CA 1
ATOM 2312 C C . PRO A 1 303 ? 3.687 12.177 0.742 1.00 94.44 303 PRO A C 1
ATOM 2314 O O . PRO A 1 303 ? 4.024 11.328 1.567 1.00 94.44 303 PRO A O 1
ATOM 2317 N N . LEU A 1 304 ? 3.107 11.850 -0.420 1.00 92.69 304 LEU A N 1
ATOM 2318 C CA . LEU A 1 304 ? 2.659 10.485 -0.734 1.00 92.69 304 LEU A CA 1
ATOM 2319 C C . LEU A 1 304 ? 1.683 9.920 0.314 1.00 92.69 304 LEU A C 1
ATOM 2321 O O . LEU A 1 304 ? 1.725 8.724 0.606 1.00 92.69 304 LEU A O 1
ATOM 2325 N N . MET A 1 305 ? 0.801 10.759 0.861 1.00 94.56 305 MET A N 1
ATOM 2326 C CA . MET A 1 305 ? -0.255 10.305 1.757 1.00 94.56 305 MET A CA 1
ATOM 2327 C C . MET A 1 305 ? -1.090 9.226 1.066 1.00 94.56 305 MET A C 1
ATOM 2329 O O . MET A 1 305 ? -1.566 9.402 -0.060 1.00 94.56 305 MET A O 1
ATOM 2333 N N . GLY A 1 306 ? -1.218 8.078 1.728 1.00 92.00 306 GLY A N 1
ATOM 2334 C CA . GLY A 1 306 ? -2.114 7.017 1.297 1.00 92.00 306 GLY A CA 1
ATOM 2335 C C . GLY A 1 306 ? -3.555 7.375 1.628 1.00 92.00 306 GLY A C 1
ATOM 2336 O O . GLY A 1 306 ? -3.838 8.031 2.625 1.00 92.00 306 GLY A O 1
ATOM 2337 N N . ILE A 1 307 ? -4.477 6.890 0.812 1.00 91.00 307 ILE A N 1
ATOM 2338 C CA . ILE A 1 307 ? -5.914 7.010 1.082 1.00 91.00 307 ILE A CA 1
ATOM 2339 C C . ILE A 1 307 ? -6.358 6.524 2.468 1.00 91.00 307 ILE A C 1
ATOM 2341 O O . ILE A 1 307 ? -7.315 7.063 2.996 1.00 91.00 307 ILE A O 1
ATOM 2345 N N . ASP A 1 308 ? -5.696 5.523 3.053 1.00 90.88 308 ASP A N 1
ATOM 2346 C CA . ASP A 1 308 ? -6.111 4.950 4.330 1.00 90.88 308 ASP A CA 1
ATOM 2347 C C . ASP A 1 308 ? -5.925 5.981 5.440 1.00 90.88 308 ASP A C 1
ATOM 2349 O O . ASP A 1 308 ? -6.794 6.147 6.286 1.00 90.88 308 ASP A O 1
ATOM 2353 N N . VAL A 1 309 ? -4.832 6.749 5.363 1.00 93.62 309 VAL A N 1
ATOM 2354 C CA . VAL A 1 309 ? -4.567 7.887 6.248 1.00 93.62 309 VAL A CA 1
ATOM 2355 C C . VAL A 1 309 ? -5.597 8.989 6.000 1.00 93.62 309 VAL A C 1
ATOM 2357 O O . VAL A 1 309 ? -6.200 9.477 6.948 1.00 93.62 309 VAL A O 1
ATOM 2360 N N . ALA A 1 310 ? -5.847 9.334 4.731 1.00 94.00 310 ALA A N 1
ATOM 2361 C CA . ALA A 1 310 ? -6.798 10.382 4.354 1.00 94.00 310 ALA A CA 1
ATOM 2362 C C . ALA A 1 310 ? -8.219 10.097 4.866 1.00 94.00 310 ALA A C 1
ATOM 2364 O O . ALA A 1 310 ? -8.840 10.934 5.513 1.00 94.00 310 ALA A O 1
ATOM 2365 N N . GLU A 1 311 ? -8.727 8.896 4.597 1.00 90.06 311 GLU A N 1
ATOM 2366 C CA . GLU A 1 311 ? -10.059 8.462 5.013 1.00 90.06 311 GLU A CA 1
ATOM 2367 C C . GLU A 1 311 ? -10.132 8.274 6.529 1.00 90.06 311 GLU A C 1
ATOM 2369 O O . GLU A 1 311 ? -11.154 8.592 7.129 1.00 90.06 311 GLU A O 1
ATOM 2374 N N . TYR A 1 312 ? -9.064 7.807 7.185 1.00 92.06 312 TYR A N 1
ATOM 2375 C CA . TYR A 1 312 ? -9.031 7.752 8.646 1.00 92.06 312 TYR A CA 1
ATOM 2376 C C . TYR A 1 312 ? -9.146 9.152 9.264 1.00 92.06 312 TYR A C 1
ATOM 2378 O O . TYR A 1 312 ? -9.957 9.349 10.172 1.00 92.06 312 TYR A O 1
ATOM 2386 N N . MET A 1 313 ? -8.393 10.130 8.752 1.00 95.12 313 MET A N 1
ATOM 2387 C CA . MET A 1 313 ? -8.465 11.522 9.208 1.00 95.12 313 MET A CA 1
ATOM 2388 C C . MET A 1 313 ? -9.855 12.116 8.964 1.00 95.12 313 MET A C 1
ATOM 2390 O O . MET A 1 313 ? -10.456 12.626 9.901 1.00 95.12 313 MET A O 1
ATOM 2394 N N . ARG A 1 314 ? -10.418 11.964 7.757 1.00 92.69 314 ARG A N 1
ATOM 2395 C CA . ARG A 1 314 ? -11.780 12.429 7.423 1.00 92.69 314 ARG A CA 1
ATOM 2396 C C . ARG A 1 314 ? -12.848 11.852 8.345 1.00 92.69 314 ARG A C 1
ATOM 2398 O O . ARG A 1 314 ? -13.724 12.574 8.803 1.00 92.69 314 ARG A O 1
ATOM 2405 N N . ASN A 1 315 ? -12.779 10.549 8.606 1.00 89.94 315 ASN A N 1
ATOM 2406 C CA . ASN A 1 315 ? -13.813 9.851 9.363 1.00 89.94 315 ASN A CA 1
ATOM 2407 C C . ASN A 1 315 ? -13.692 10.048 10.875 1.00 89.94 315 ASN A C 1
ATOM 2409 O O . ASN A 1 315 ? -14.686 9.919 11.583 1.00 89.94 315 ASN A O 1
ATOM 2413 N N . THR A 1 316 ? -12.483 10.284 11.390 1.00 93.19 316 THR A N 1
ATOM 2414 C CA . THR A 1 316 ? -12.252 10.337 12.841 1.00 93.19 316 THR A CA 1
ATOM 2415 C C . THR A 1 316 ? -11.879 11.717 13.363 1.00 93.19 316 THR A C 1
ATOM 2417 O O . THR A 1 316 ? -11.855 11.885 14.579 1.00 93.19 316 THR A O 1
ATOM 2420 N N . GLY A 1 317 ? -11.537 12.668 12.487 1.00 95.81 317 GLY A N 1
ATOM 2421 C CA . GLY A 1 317 ? -10.994 13.975 12.864 1.00 95.81 317 GLY A CA 1
ATOM 2422 C C . GLY A 1 317 ? -9.692 13.882 13.664 1.00 95.81 317 GLY A C 1
ATOM 2423 O O . GLY A 1 317 ? -9.358 14.797 14.410 1.00 95.81 317 GLY A O 1
ATOM 2424 N N . THR A 1 318 ? -8.991 12.745 13.600 1.00 97.06 318 THR A N 1
ATOM 2425 C CA . THR A 1 318 ? -7.793 12.470 14.403 1.00 97.06 318 THR A CA 1
ATOM 2426 C C . THR A 1 318 ? -6.754 11.689 13.606 1.00 97.06 318 THR A C 1
ATOM 2428 O O . THR A 1 318 ? -7.075 11.015 12.627 1.00 97.06 318 THR A O 1
ATOM 2431 N N . VAL A 1 319 ? -5.509 11.727 14.067 1.00 96.94 319 VAL A N 1
ATOM 2432 C CA . VAL A 1 319 ? -4.412 10.852 13.634 1.00 96.94 319 VAL A CA 1
ATOM 2433 C C . VAL A 1 319 ? -3.548 10.505 14.848 1.00 96.94 319 VAL A C 1
ATOM 2435 O O . VAL A 1 319 ? -3.700 11.118 15.904 1.00 96.94 319 VAL A O 1
ATOM 2438 N N . TRP A 1 320 ? -2.669 9.513 14.739 1.00 97.44 320 TRP A N 1
ATOM 2439 C CA . TRP A 1 320 ? -1.650 9.264 15.756 1.00 97.44 320 TRP A CA 1
ATOM 2440 C C . TRP A 1 320 ? -0.280 9.704 15.259 1.00 97.44 320 TRP A C 1
ATOM 2442 O O . TRP A 1 320 ? 0.049 9.458 14.099 1.00 97.44 320 TRP A O 1
ATOM 2452 N N . ILE A 1 321 ? 0.506 10.324 16.132 1.00 97.81 321 ILE A N 1
ATOM 2453 C CA . ILE A 1 321 ? 1.904 10.703 15.905 1.00 97.81 321 ILE A CA 1
ATOM 2454 C C . ILE A 1 321 ? 2.813 9.804 16.746 1.00 97.81 321 ILE A C 1
ATOM 2456 O O . ILE A 1 321 ? 2.423 9.402 17.840 1.00 97.81 321 ILE A O 1
ATOM 2460 N N . ALA A 1 322 ? 3.986 9.439 16.235 1.00 97.62 322 ALA A N 1
ATOM 2461 C CA . ALA A 1 322 ? 4.967 8.674 17.007 1.00 97.62 322 ALA A CA 1
ATOM 2462 C C . ALA A 1 322 ? 5.929 9.625 17.734 1.00 97.62 322 ALA A C 1
ATOM 2464 O O . ALA A 1 322 ? 6.669 10.355 17.071 1.00 97.62 322 ALA A O 1
ATOM 2465 N N . GLY A 1 323 ? 5.933 9.585 19.069 1.00 95.88 323 GLY A N 1
ATOM 2466 C CA . GLY A 1 323 ? 6.751 10.459 19.913 1.00 95.88 323 GLY A CA 1
ATOM 2467 C C . GLY A 1 323 ? 6.379 11.944 19.824 1.00 95.88 323 GLY A C 1
ATOM 2468 O O . GLY A 1 323 ? 5.314 12.310 19.323 1.00 95.88 323 GLY A O 1
ATOM 2469 N N . GLU A 1 324 ? 7.271 12.804 20.321 1.00 94.25 324 GLU A N 1
ATOM 2470 C CA . GLU A 1 324 ? 7.104 14.259 20.237 1.00 94.25 324 GLU A CA 1
ATOM 2471 C C . GLU A 1 324 ? 7.283 14.765 18.791 1.00 94.25 324 GLU A C 1
ATOM 2473 O O . GLU A 1 324 ? 8.185 14.312 18.071 1.00 94.25 324 GLU A O 1
ATOM 2478 N N . PRO A 1 325 ? 6.448 15.715 18.335 1.00 92.19 325 PRO A N 1
ATOM 2479 C CA . PRO A 1 325 ? 6.499 16.208 16.966 1.00 92.19 325 PRO A CA 1
ATOM 2480 C C . PRO A 1 325 ? 7.762 17.045 16.715 1.00 92.19 325 PRO A C 1
ATOM 2482 O O . PRO A 1 325 ? 7.930 18.144 17.235 1.00 92.19 325 PRO A O 1
ATOM 2485 N N . GLY A 1 326 ? 8.655 16.534 15.864 1.00 92.69 326 GLY A N 1
ATOM 2486 C CA . GLY A 1 326 ? 9.759 17.306 15.287 1.00 92.69 326 GLY A CA 1
ATOM 2487 C C . GLY A 1 326 ? 9.383 17.996 13.967 1.00 92.69 326 GLY A C 1
ATOM 2488 O O . GLY A 1 326 ? 8.226 18.058 13.567 1.00 92.69 326 GLY A O 1
ATOM 2489 N N . THR A 1 327 ? 10.390 18.441 13.207 1.00 94.12 327 THR A N 1
ATOM 2490 C CA . THR A 1 327 ? 10.178 18.996 11.847 1.00 94.12 327 THR A CA 1
ATOM 2491 C C . THR A 1 327 ? 9.618 17.977 10.852 1.00 94.12 327 THR A C 1
ATOM 2493 O O . THR A 1 327 ? 8.901 18.344 9.925 1.00 94.12 327 THR A O 1
ATOM 2496 N N . THR A 1 328 ? 9.941 16.701 11.046 1.00 96.50 328 THR A N 1
ATOM 2497 C CA . THR A 1 328 ? 9.397 15.562 10.307 1.00 96.50 328 THR A CA 1
ATOM 2498 C C . THR A 1 328 ? 9.055 14.485 11.325 1.00 96.50 328 THR A C 1
ATOM 2500 O O . THR A 1 328 ? 9.884 14.185 12.183 1.00 96.50 328 THR A O 1
ATOM 2503 N N . PHE A 1 329 ? 7.884 13.868 11.214 1.00 97.38 329 PHE A N 1
ATOM 2504 C CA . PHE A 1 329 ? 7.437 12.816 12.129 1.00 97.38 329 PHE A CA 1
ATOM 2505 C C . PHE A 1 329 ? 6.578 11.768 11.414 1.00 97.38 329 PHE A C 1
ATOM 2507 O O . PHE A 1 329 ? 6.113 11.969 10.288 1.00 97.38 329 PHE A O 1
ATOM 2514 N N . ALA A 1 330 ? 6.426 10.599 12.037 1.00 97.75 330 ALA A N 1
ATOM 2515 C CA . ALA A 1 330 ? 5.569 9.539 11.521 1.00 97.75 330 ALA A CA 1
ATOM 2516 C C . ALA A 1 330 ? 4.131 9.757 11.996 1.00 97.75 330 ALA A C 1
ATOM 2518 O O . ALA A 1 330 ? 3.904 10.091 13.158 1.00 97.75 330 ALA A O 1
ATOM 2519 N N . VAL A 1 331 ? 3.174 9.529 11.098 1.00 97.38 331 VAL A N 1
ATOM 2520 C CA . VAL A 1 331 ? 1.745 9.570 11.417 1.00 97.38 331 VAL A CA 1
ATOM 2521 C C . VAL A 1 331 ? 1.073 8.274 10.998 1.00 97.38 331 VAL A C 1
ATOM 2523 O O . VAL A 1 331 ? 1.428 7.695 9.972 1.00 97.38 331 VAL A O 1
ATOM 2526 N N . GLY A 1 332 ? 0.092 7.803 11.754 1.00 95.62 332 GLY A N 1
ATOM 2527 C CA . GLY A 1 332 ? -0.566 6.541 11.447 1.00 95.62 332 GLY A CA 1
ATOM 2528 C C . GLY A 1 332 ? -1.678 6.183 12.415 1.00 95.62 332 GLY A C 1
ATOM 2529 O O . GLY A 1 332 ? -2.296 7.055 13.028 1.00 95.62 332 GLY A O 1
ATOM 2530 N N . VAL A 1 333 ? -1.945 4.882 12.514 1.00 93.81 333 VAL A N 1
ATOM 2531 C CA . VAL A 1 333 ? -2.866 4.313 13.501 1.00 93.81 333 VAL A CA 1
ATOM 2532 C C . VAL A 1 333 ? -2.225 3.070 14.123 1.00 93.81 333 VAL A C 1
ATOM 2534 O O . VAL A 1 333 ? -1.854 2.159 13.370 1.00 93.81 333 VAL A O 1
ATOM 2537 N N . PRO A 1 334 ? -2.111 3.007 15.463 1.00 92.94 334 PRO A N 1
ATOM 2538 C CA . PRO A 1 334 ? -1.476 1.898 16.159 1.00 92.94 334 PRO A CA 1
ATOM 2539 C C . PRO A 1 334 ? -2.084 0.550 15.783 1.00 92.94 334 PRO A C 1
ATOM 2541 O O . PRO A 1 334 ? -3.301 0.416 15.654 1.00 92.94 334 PRO A O 1
ATOM 2544 N N . GLY A 1 335 ? -1.229 -0.455 15.590 1.00 89.19 335 GLY A N 1
ATOM 2545 C CA . GLY A 1 335 ? -1.647 -1.819 15.278 1.00 89.19 335 GLY A CA 1
ATOM 2546 C C . GLY A 1 335 ? -2.314 -2.017 13.916 1.00 89.19 335 GLY A C 1
ATOM 2547 O O . GLY A 1 335 ? -2.831 -3.102 13.652 1.00 89.19 335 GLY A O 1
ATOM 2548 N N . SER A 1 336 ? -2.280 -1.010 13.042 1.00 88.75 336 SER A N 1
ATOM 2549 C CA . SER A 1 336 ? -2.878 -1.051 11.708 1.00 88.75 336 SER A CA 1
ATOM 2550 C C . SER A 1 336 ? -1.828 -0.914 10.600 1.00 88.75 336 SER A C 1
ATOM 2552 O O . SER A 1 336 ? -0.664 -0.596 10.840 1.00 88.75 336 SER A O 1
ATOM 2554 N N . ALA A 1 337 ? -2.256 -1.097 9.350 1.00 88.19 337 ALA A N 1
ATOM 2555 C CA . ALA A 1 337 ? -1.426 -0.818 8.180 1.00 88.19 337 ALA A CA 1
ATOM 2556 C C . ALA A 1 337 ? -1.466 0.650 7.705 1.00 88.19 337 ALA A C 1
ATOM 2558 O O . ALA A 1 337 ? -0.991 0.951 6.608 1.00 88.19 337 ALA A O 1
ATOM 2559 N N . ILE A 1 338 ? -2.025 1.560 8.509 1.00 92.38 338 ILE A N 1
ATOM 2560 C CA . ILE A 1 338 ? -2.146 2.985 8.197 1.00 92.38 338 ILE A CA 1
ATOM 2561 C C . ILE A 1 338 ? -0.887 3.710 8.673 1.00 92.38 338 ILE A C 1
ATOM 2563 O O . ILE A 1 338 ? -0.672 3.866 9.874 1.00 92.38 338 ILE A O 1
ATOM 2567 N N . LEU A 1 339 ? -0.062 4.166 7.729 1.00 95.25 339 LEU A N 1
ATOM 2568 C CA . LEU A 1 339 ? 1.193 4.850 8.032 1.00 95.25 339 LEU A CA 1
ATOM 2569 C C . LEU A 1 339 ? 1.571 5.857 6.936 1.00 95.25 339 LEU A C 1
ATOM 2571 O O . LEU A 1 339 ? 1.480 5.561 5.741 1.00 95.25 339 LEU A O 1
ATOM 2575 N N . ALA A 1 340 ? 2.037 7.030 7.347 1.00 96.19 340 ALA A N 1
ATOM 2576 C CA . ALA A 1 340 ? 2.595 8.078 6.504 1.00 96.19 340 ALA A CA 1
ATOM 2577 C C . ALA A 1 340 ? 3.697 8.854 7.243 1.00 96.19 340 ALA A C 1
ATOM 2579 O O . ALA A 1 340 ? 3.998 8.610 8.412 1.00 96.19 340 ALA A O 1
ATOM 2580 N N . VAL A 1 341 ? 4.321 9.782 6.523 1.00 96.94 341 VAL A N 1
ATOM 2581 C CA . VAL A 1 341 ? 5.271 10.751 7.073 1.00 96.94 341 VAL A CA 1
ATOM 2582 C C . VAL A 1 341 ? 4.673 12.140 6.904 1.00 96.94 341 VAL A C 1
ATOM 2584 O O . VAL A 1 341 ? 4.122 12.432 5.840 1.00 96.94 341 VAL A O 1
ATOM 2587 N N . ALA A 1 342 ? 4.787 12.966 7.937 1.00 97.19 342 ALA A N 1
ATOM 2588 C CA . ALA A 1 342 ? 4.405 14.367 7.927 1.00 97.19 342 ALA A CA 1
ATOM 2589 C C . ALA A 1 342 ? 5.649 15.251 8.070 1.00 97.19 342 ALA A C 1
ATOM 2591 O O . ALA A 1 342 ? 6.564 14.919 8.822 1.00 97.19 342 ALA A O 1
ATOM 2592 N N . ASP A 1 343 ? 5.663 16.373 7.360 1.00 96.19 343 ASP A N 1
ATOM 2593 C CA . ASP A 1 343 ? 6.643 17.444 7.493 1.00 96.19 343 ASP A CA 1
ATOM 2594 C C . ASP A 1 343 ? 5.918 18.699 7.985 1.00 96.19 343 ASP A C 1
ATOM 2596 O O . ASP A 1 343 ? 4.947 19.134 7.363 1.00 96.19 343 ASP A O 1
ATOM 2600 N N . GLN A 1 344 ? 6.381 19.307 9.072 1.00 95.38 344 GLN A N 1
ATOM 2601 C CA . GLN A 1 344 ? 5.840 20.574 9.550 1.00 95.38 344 GLN A CA 1
ATOM 2602 C C . GLN A 1 344 ? 6.070 21.663 8.495 1.00 95.38 344 GLN A C 1
ATOM 2604 O O . GLN A 1 344 ? 7.197 21.890 8.038 1.00 95.38 344 GLN A O 1
ATOM 2609 N N . LEU A 1 345 ? 5.004 22.355 8.097 1.00 92.94 345 LEU A N 1
ATOM 2610 C CA . LEU A 1 345 ? 5.133 23.557 7.288 1.00 92.94 345 LEU A CA 1
ATOM 2611 C C . LEU A 1 345 ? 5.606 24.660 8.231 1.00 92.94 345 LEU A C 1
ATOM 2613 O O . LEU A 1 345 ? 4.852 25.103 9.087 1.00 92.94 345 LEU A O 1
ATOM 2617 N N . GLN A 1 346 ? 6.871 25.075 8.118 1.00 83.25 346 GLN A N 1
ATOM 2618 C CA . GLN A 1 346 ? 7.370 26.196 8.913 1.00 83.25 346 GLN A CA 1
ATOM 2619 C C . GLN A 1 346 ? 6.483 27.421 8.662 1.00 83.25 346 GLN A C 1
ATOM 2621 O O . GLN A 1 346 ? 6.490 27.977 7.560 1.00 83.25 346 GLN A O 1
ATOM 2626 N N . SER A 1 347 ? 5.748 27.839 9.693 1.00 61.81 347 SER A N 1
ATOM 2627 C CA . SER A 1 347 ? 4.962 29.071 9.769 1.00 61.81 347 SER A CA 1
ATOM 2628 C C . SER A 1 347 ? 5.901 30.284 9.782 1.00 61.81 347 SER A C 1
ATOM 2630 O O . SER A 1 347 ? 6.052 30.969 10.785 1.00 61.81 347 SER A O 1
ATOM 2632 N N . GLY A 1 348 ? 6.649 30.504 8.702 1.00 51.31 348 GLY A N 1
ATOM 2633 C CA . GLY A 1 348 ? 7.676 31.538 8.632 1.00 51.31 348 GLY A CA 1
ATOM 2634 C C . GLY A 1 348 ? 7.305 32.666 7.668 1.00 51.31 348 GLY A C 1
ATOM 2635 O O . GLY A 1 348 ? 7.234 32.406 6.462 1.00 51.31 348 GLY A O 1
ATOM 2636 N N . PRO A 1 349 ? 7.182 33.930 8.121 1.00 54.81 349 PRO A N 1
ATOM 2637 C CA . PRO A 1 349 ? 7.164 35.091 7.237 1.00 54.81 349 PRO A CA 1
ATOM 2638 C C . PRO A 1 349 ? 8.579 35.327 6.690 1.00 54.81 349 PRO A C 1
ATOM 2640 O O . PRO A 1 349 ? 9.331 36.161 7.179 1.00 54.81 349 PRO A O 1
ATOM 2643 N N . ARG A 1 350 ? 8.995 34.580 5.663 1.00 51.53 350 ARG A N 1
ATOM 2644 C CA . ARG A 1 350 ? 10.373 34.671 5.137 1.00 51.53 350 ARG A CA 1
ATOM 2645 C C . ARG A 1 350 ? 10.619 35.836 4.160 1.00 51.53 350 ARG A C 1
ATOM 2647 O O . ARG A 1 350 ? 11.621 35.804 3.451 1.00 51.53 350 ARG A O 1
ATOM 2654 N N . ARG A 1 351 ? 9.728 36.839 4.064 1.00 45.78 351 ARG A N 1
ATOM 2655 C CA . ARG A 1 351 ? 9.806 37.894 3.021 1.00 45.78 351 ARG A CA 1
ATOM 2656 C C . ARG A 1 351 ? 9.481 39.350 3.407 1.00 45.78 351 ARG A C 1
ATOM 2658 O O . ARG A 1 351 ? 9.389 40.162 2.497 1.00 45.78 351 ARG A O 1
ATOM 2665 N N . ALA A 1 352 ? 9.378 39.730 4.683 1.00 47.84 352 ALA A N 1
ATOM 2666 C CA . ALA A 1 352 ? 9.083 41.132 5.052 1.00 47.84 352 ALA A CA 1
ATOM 2667 C C . ALA A 1 352 ? 10.231 41.907 5.740 1.00 47.84 352 ALA A C 1
ATOM 2669 O O . ALA A 1 352 ? 9.994 42.969 6.298 1.00 47.84 352 ALA A O 1
ATOM 2670 N N . GLN A 1 353 ? 11.476 41.421 5.694 1.00 44.66 353 GLN A N 1
ATOM 2671 C CA . GLN A 1 353 ? 12.653 42.171 6.169 1.00 44.66 353 GLN A CA 1
ATOM 2672 C C . GLN A 1 353 ? 13.755 42.200 5.101 1.00 44.66 353 GLN A C 1
ATOM 2674 O O . GLN A 1 353 ? 14.845 41.677 5.290 1.00 44.66 353 GLN A O 1
ATOM 2679 N N . VAL A 1 354 ? 13.445 42.782 3.943 1.00 50.22 354 VAL A N 1
ATOM 2680 C CA . VAL A 1 354 ? 14.443 43.375 3.035 1.00 50.22 354 VAL A CA 1
ATOM 2681 C C . VAL A 1 354 ? 13.807 44.637 2.460 1.00 50.22 354 VAL A C 1
ATOM 2683 O O . VAL A 1 354 ? 13.364 44.644 1.320 1.00 50.22 354 VAL A O 1
ATOM 2686 N N . GLN A 1 355 ? 13.641 45.647 3.310 1.00 47.66 355 GLN A N 1
ATOM 2687 C CA . GLN A 1 355 ? 13.488 47.065 2.964 1.00 47.66 355 GLN A CA 1
ATOM 2688 C C . GLN A 1 355 ? 13.431 47.840 4.288 1.00 47.66 355 GLN A C 1
ATOM 2690 O O . GLN A 1 355 ? 12.363 48.152 4.806 1.00 47.66 355 GLN A O 1
ATOM 2695 N N . ALA A 1 356 ? 14.609 48.051 4.865 1.00 44.72 356 ALA A N 1
ATOM 2696 C CA . ALA A 1 356 ? 14.903 49.142 5.782 1.00 44.72 356 ALA A CA 1
ATOM 2697 C C . ALA A 1 356 ? 16.252 49.712 5.350 1.00 44.72 356 ALA A C 1
ATOM 2699 O O . ALA A 1 356 ? 17.152 48.879 5.076 1.00 44.72 356 ALA A O 1
#

pLDDT: mean 89.89, std 9.22, range [44.66, 98.19]

Radius of gyration: 24.14 Å; Cα contacts (8 Å, |Δi|>4): 623; chains: 1; bounding box: 60×78×64 Å